Protein AF-A0A9N8WIQ6-F1 (afdb_monomer_lite)

Organism: NCBI:txid144539

Sequence (210 aa):
MESEINYIRQQNTRLIVQITGLEVENADVKVKYDEAMNEIMILRAELKSRIEDNVVENVRRAFESLAVLYEGGRSVGYKDVQRFEGVFTGTNKELTIGILVARFKKRFTRKAGDRAKVAKSNGYNIILTDEQNLYSDLIEYIKSNRLDGSNKNIELQFVEVLKELRQIRAELAEVRQETQQLRAEFAQTERSRSEDHHNQRLLENEQTRR

Foldseek 3Di:
DVVVVVVVVVVVVVVVVVVVVVVVVVVVVVVVVVVVVVVVVVVVVVVVVVVVVVLVVVVVVLVVLEAEDEDPDAADALVNLVVVLVVCVVPDQQRRAYEYEYQQLVSYDPNNVVNVVVCVVVSHRYHYYYPLCVLVSVLVSLVVDPPPPVCVVSNVSVNVVSVVVVVVVVVVVVVVVVVVVVVVVVVVVVVVVVVVVVVVVVVVVVVVVD

Structure (mmCIF, N/CA/C/O backbone):
data_AF-A0A9N8WIQ6-F1
#
_entry.id   AF-A0A9N8WIQ6-F1
#
loop_
_atom_site.group_PDB
_atom_site.id
_atom_site.type_symbol
_atom_site.label_atom_id
_atom_site.label_alt_id
_atom_site.label_comp_id
_atom_site.label_asym_id
_atom_site.label_entity_id
_atom_site.label_seq_id
_atom_site.pdbx_PDB_ins_code
_atom_site.Cartn_x
_atom_site.Cartn_y
_atom_site.Cartn_z
_atom_site.occupancy
_atom_site.B_iso_or_equiv
_atom_site.auth_seq_id
_atom_site.auth_comp_id
_atom_site.auth_asym_id
_atom_site.auth_atom_id
_atom_site.pdbx_PDB_model_num
ATOM 1 N N . MET A 1 1 ? -31.494 -3.383 81.169 1.00 73.56 1 MET A N 1
ATOM 2 C CA . MET A 1 1 ? -32.357 -3.623 79.992 1.00 73.56 1 MET A CA 1
ATOM 3 C C . MET A 1 1 ? -32.722 -2.335 79.263 1.00 73.56 1 MET A C 1
ATOM 5 O O . MET A 1 1 ? -32.302 -2.188 78.128 1.00 73.56 1 MET A O 1
ATOM 9 N N . GLU A 1 2 ? -33.430 -1.372 79.861 1.00 86.31 2 GLU A N 1
ATOM 10 C CA . GLU A 1 2 ? -33.835 -0.139 79.144 1.00 86.31 2 GLU A CA 1
ATOM 11 C C . GLU A 1 2 ? -32.661 0.754 78.697 1.00 86.31 2 GLU A C 1
ATOM 13 O O . GLU A 1 2 ? -32.677 1.305 77.597 1.00 86.31 2 GLU A O 1
ATOM 18 N N . SER A 1 3 ? -31.598 0.834 79.502 1.00 86.25 3 SER A N 1
ATOM 19 C CA . SER A 1 3 ? -30.361 1.551 79.160 1.00 86.25 3 SER A CA 1
ATOM 20 C C . SER A 1 3 ? -29.601 0.918 77.987 1.00 86.25 3 SER A C 1
ATOM 22 O O . SER A 1 3 ? -29.144 1.631 77.099 1.00 86.25 3 SER A O 1
ATOM 24 N N . GLU A 1 4 ? -29.509 -0.413 77.942 1.00 89.44 4 GLU A N 1
ATOM 25 C CA . GLU A 1 4 ? -28.897 -1.159 76.831 1.00 89.44 4 GLU A CA 1
ATOM 26 C C . GLU A 1 4 ? -29.710 -1.032 75.543 1.00 89.44 4 GLU A C 1
ATOM 28 O O . GLU A 1 4 ? -29.141 -0.805 74.479 1.00 89.44 4 GLU A O 1
ATOM 33 N N . ILE A 1 5 ? -31.042 -1.108 75.632 1.00 90.44 5 ILE A N 1
ATOM 34 C CA . ILE A 1 5 ? -31.928 -0.919 74.476 1.00 90.44 5 ILE A CA 1
ATOM 35 C C . ILE A 1 5 ? -31.763 0.495 73.902 1.00 90.44 5 ILE A C 1
ATOM 37 O O . ILE A 1 5 ? -31.668 0.658 72.684 1.00 90.44 5 ILE A O 1
ATOM 41 N N . ASN A 1 6 ? -31.681 1.519 74.757 1.00 91.62 6 ASN A N 1
ATOM 42 C CA . ASN A 1 6 ? -31.447 2.894 74.312 1.00 91.62 6 ASN A CA 1
ATOM 43 C C . ASN A 1 6 ? -30.055 3.083 73.698 1.00 91.62 6 ASN A C 1
ATOM 45 O O . ASN A 1 6 ? -29.936 3.748 72.669 1.00 91.62 6 ASN A O 1
ATOM 49 N N . TYR A 1 7 ? -29.024 2.456 74.266 1.00 93.19 7 TYR A N 1
ATOM 50 C CA . TYR A 1 7 ? -27.676 2.478 73.700 1.00 93.19 7 TYR A CA 1
ATOM 51 C C . TYR A 1 7 ? -27.633 1.839 72.304 1.00 93.19 7 TYR A C 1
ATOM 53 O O . TYR A 1 7 ? -27.119 2.445 71.364 1.00 93.19 7 TYR A O 1
ATOM 61 N N . ILE A 1 8 ? -28.245 0.662 72.133 1.00 93.06 8 ILE A N 1
ATOM 62 C CA . ILE A 1 8 ? -28.320 -0.034 70.839 1.00 93.06 8 ILE A CA 1
ATOM 63 C C . ILE A 1 8 ? -29.081 0.806 69.807 1.00 93.06 8 ILE A C 1
ATOM 65 O O . ILE A 1 8 ? -28.630 0.937 68.672 1.00 93.06 8 ILE A O 1
ATOM 69 N N . ARG A 1 9 ? -30.201 1.435 70.190 1.00 91.25 9 ARG A N 1
ATOM 70 C CA . ARG A 1 9 ? -30.939 2.349 69.300 1.00 91.25 9 ARG A CA 1
ATOM 71 C C . ARG A 1 9 ? -30.073 3.518 68.841 1.00 91.25 9 ARG A C 1
ATOM 73 O O . ARG A 1 9 ? -30.081 3.845 67.660 1.00 91.25 9 ARG A O 1
ATOM 80 N N . GLN A 1 10 ? -29.303 4.113 69.747 1.00 93.44 10 GLN A N 1
ATOM 81 C CA . GLN A 1 10 ? -28.433 5.241 69.424 1.00 93.44 10 GLN A CA 1
ATOM 82 C C . GLN A 1 10 ? -27.295 4.837 68.473 1.00 93.44 10 GLN A C 1
ATOM 84 O O . GLN A 1 10 ? -27.005 5.565 67.521 1.00 93.44 10 GLN A O 1
ATOM 89 N N . GLN A 1 11 ? -26.693 3.660 68.683 1.00 93.19 11 GLN A N 1
ATOM 90 C CA . GLN A 1 11 ? -25.689 3.112 67.764 1.00 93.19 11 GLN A CA 1
ATOM 91 C C . GLN A 1 11 ? -26.292 2.778 66.393 1.00 93.19 11 GLN A C 1
ATOM 93 O O . GLN A 1 11 ? -25.697 3.124 65.376 1.00 93.19 11 GLN A O 1
ATOM 98 N N . ASN A 1 12 ? -27.495 2.197 66.346 1.00 90.31 12 ASN A N 1
ATOM 99 C CA . ASN A 1 12 ? -28.188 1.916 65.087 1.00 90.31 12 ASN A CA 1
ATOM 100 C C . ASN A 1 12 ? -28.474 3.196 64.297 1.00 90.31 12 ASN A C 1
ATOM 102 O O . ASN A 1 12 ? -28.196 3.239 63.103 1.00 90.31 12 ASN A O 1
ATOM 106 N N . THR A 1 13 ? -28.954 4.261 64.945 1.00 93.44 13 THR A N 1
ATOM 107 C CA . THR A 1 13 ? -29.167 5.550 64.269 1.00 93.44 13 THR A CA 1
ATOM 108 C C . THR A 1 13 ? -27.861 6.107 63.704 1.00 93.44 13 THR A C 1
ATOM 110 O O . THR A 1 13 ? -27.836 6.586 62.574 1.00 93.44 13 THR A O 1
ATOM 113 N N . ARG A 1 14 ? -26.755 6.008 64.453 1.00 93.94 14 ARG A N 1
ATOM 114 C CA . ARG A 1 14 ? -25.438 6.465 63.989 1.00 93.94 14 ARG A CA 1
ATOM 115 C C . ARG A 1 14 ? -24.948 5.676 62.772 1.00 93.94 14 ARG A C 1
ATOM 117 O O . ARG A 1 14 ? -24.469 6.287 61.820 1.00 93.94 14 ARG A O 1
ATOM 124 N N . LEU A 1 15 ? -25.079 4.350 62.799 1.00 92.25 15 LEU A N 1
ATOM 125 C CA . LEU A 1 15 ? -24.697 3.483 61.682 1.00 92.25 15 LEU A CA 1
ATOM 126 C C . LEU A 1 15 ? -25.553 3.752 60.444 1.00 92.25 15 LEU A C 1
ATOM 128 O O . LEU A 1 15 ? -25.006 3.846 59.352 1.00 92.25 15 LEU A O 1
ATOM 132 N N . ILE A 1 16 ? -26.865 3.951 60.611 1.00 91.44 16 ILE A N 1
ATOM 133 C CA . ILE A 1 16 ? -27.766 4.309 59.507 1.00 91.44 16 ILE A CA 1
ATOM 134 C C . ILE A 1 16 ? -27.288 5.596 58.835 1.00 91.44 16 ILE A C 1
ATOM 136 O O . ILE A 1 16 ? -27.090 5.590 57.627 1.00 91.44 16 ILE A O 1
ATOM 140 N N . VAL A 1 17 ? -27.019 6.656 59.608 1.00 91.69 17 VAL A N 1
ATOM 141 C CA . VAL A 1 17 ? -26.537 7.940 59.067 1.00 91.69 17 VAL A CA 1
ATOM 142 C C . VAL A 1 17 ? -25.209 7.781 58.316 1.00 91.69 17 VAL A C 1
ATOM 144 O O . VAL A 1 17 ? -25.035 8.375 57.254 1.00 91.69 17 VAL A O 1
ATOM 147 N N . GLN A 1 18 ? -24.280 6.965 58.826 1.00 90.38 18 GLN A N 1
ATOM 148 C CA . GLN A 1 18 ? -23.016 6.685 58.133 1.00 90.38 18 GLN A CA 1
ATOM 149 C C . GLN A 1 18 ? -23.226 5.924 56.820 1.00 90.38 18 GLN A C 1
ATOM 151 O O . GLN A 1 18 ? -22.600 6.268 55.821 1.00 90.38 18 GLN A O 1
ATOM 156 N N . ILE A 1 19 ? -24.119 4.930 56.807 1.00 88.88 19 ILE A N 1
ATOM 157 C CA . ILE A 1 19 ? -24.458 4.171 55.597 1.00 88.88 19 ILE A CA 1
ATOM 158 C C . ILE A 1 19 ? -25.060 5.103 54.546 1.00 88.88 19 ILE A C 1
ATOM 160 O O . ILE A 1 19 ? -24.599 5.099 53.410 1.00 88.88 19 ILE A O 1
ATOM 164 N N . THR A 1 20 ? -26.010 5.964 54.926 1.00 86.81 20 THR A N 1
ATOM 165 C CA . THR A 1 20 ? -26.639 6.887 53.966 1.00 86.81 20 THR A CA 1
ATOM 166 C C . THR A 1 20 ? -25.638 7.907 53.421 1.00 86.81 20 THR A C 1
ATOM 168 O O . THR A 1 20 ? -25.675 8.234 52.240 1.00 86.81 20 THR A O 1
ATOM 171 N N . GLY A 1 21 ? -24.711 8.394 54.256 1.00 87.81 21 GLY A N 1
ATOM 172 C CA . GLY A 1 21 ? -23.633 9.284 53.813 1.00 87.81 21 GLY A CA 1
ATOM 173 C C . GLY A 1 21 ? -22.718 8.627 52.776 1.00 87.81 21 GLY A C 1
ATOM 174 O O . GLY A 1 21 ? -22.453 9.216 51.729 1.00 87.81 21 GLY A O 1
ATOM 175 N N . LEU A 1 22 ? -22.304 7.381 53.025 1.00 83.50 22 LEU A N 1
ATOM 176 C CA . LEU A 1 22 ? -21.485 6.609 52.088 1.00 83.50 22 LEU A CA 1
ATOM 177 C C . LEU A 1 22 ? -22.233 6.292 50.786 1.00 83.50 22 LEU A C 1
ATOM 179 O O . LEU A 1 22 ? -21.629 6.326 49.721 1.00 83.50 22 LEU A O 1
ATOM 183 N N . GLU A 1 23 ? -23.537 6.009 50.840 1.00 80.56 23 GLU A N 1
ATOM 184 C CA . GLU A 1 23 ? -24.358 5.783 49.642 1.00 80.56 23 GLU A CA 1
ATOM 185 C C . GLU A 1 23 ? -24.417 7.024 48.742 1.00 80.56 23 GLU A C 1
ATOM 187 O O . GLU A 1 23 ? -24.304 6.902 47.521 1.00 80.56 23 GLU A O 1
ATOM 192 N N . VAL A 1 24 ? -24.535 8.217 49.335 1.00 87.25 24 VAL A N 1
ATOM 193 C CA . VAL A 1 24 ? -24.525 9.490 48.598 1.00 87.25 24 VAL A CA 1
ATOM 194 C C . VAL A 1 24 ? -23.153 9.763 47.979 1.00 87.25 24 VAL A C 1
ATOM 196 O O . VAL A 1 24 ? -23.084 10.099 46.797 1.00 87.25 24 VAL A O 1
ATOM 199 N N . GLU A 1 25 ? -22.061 9.575 48.726 1.00 84.38 25 GLU A N 1
ATOM 200 C CA . GLU A 1 25 ? -20.701 9.728 48.183 1.00 84.38 25 GLU A CA 1
ATOM 201 C C . GLU A 1 25 ? -20.434 8.745 47.037 1.00 84.38 25 GLU A C 1
ATOM 203 O O . GLU A 1 25 ? -19.874 9.120 46.009 1.00 84.38 25 GLU A O 1
ATOM 208 N N . ASN A 1 26 ? -20.882 7.495 47.167 1.00 81.56 26 ASN A N 1
ATOM 209 C CA . ASN A 1 26 ? -20.700 6.482 46.132 1.00 81.56 26 ASN A CA 1
ATOM 210 C C . ASN A 1 26 ? -21.518 6.803 44.866 1.00 81.56 26 ASN A C 1
ATOM 212 O O . ASN A 1 26 ? -21.066 6.545 43.749 1.00 81.56 26 ASN A O 1
ATOM 216 N N . ALA A 1 27 ? -22.702 7.408 45.021 1.00 80.62 27 ALA A N 1
ATOM 217 C CA . ALA A 1 27 ? -23.494 7.906 43.899 1.00 80.62 27 ALA A CA 1
ATOM 218 C C . ALA A 1 27 ? -22.799 9.073 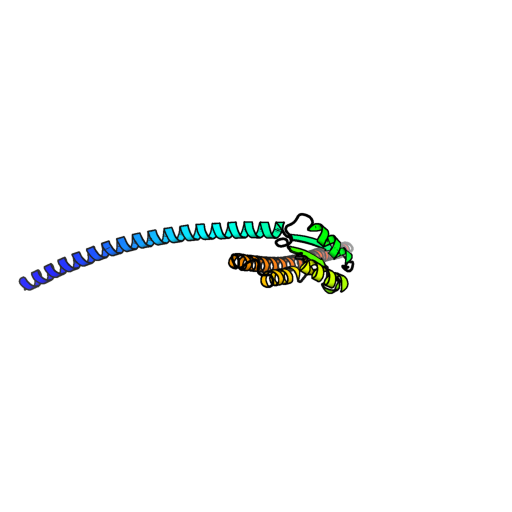43.174 1.00 80.62 27 ALA A C 1
ATOM 220 O O . ALA A 1 27 ? -22.734 9.064 41.946 1.00 80.62 27 ALA A O 1
ATOM 221 N N . ASP A 1 28 ? -22.227 10.029 43.911 1.00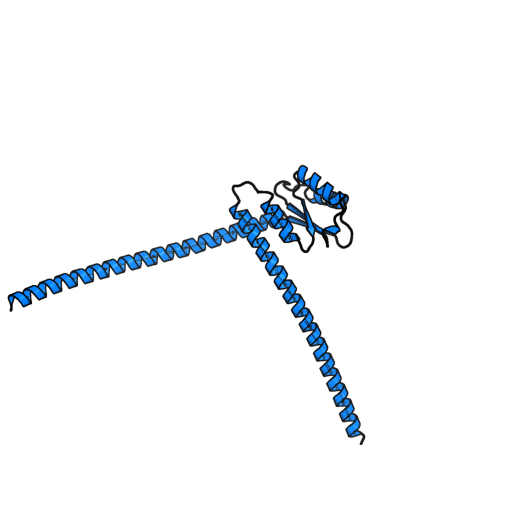 87.38 28 ASP A N 1
ATOM 222 C CA . ASP A 1 28 ? -21.477 11.158 43.339 1.00 87.38 28 ASP A CA 1
ATOM 223 C C . ASP A 1 28 ? -20.210 10.693 42.597 1.00 87.38 28 ASP A C 1
ATOM 225 O O . ASP A 1 28 ? -19.940 11.117 41.472 1.00 87.38 28 ASP A O 1
ATOM 229 N N . VAL A 1 29 ? -19.466 9.744 43.176 1.00 79.56 29 VAL A N 1
ATOM 230 C CA . VAL A 1 29 ? -18.300 9.124 42.523 1.00 79.56 29 VAL A CA 1
ATOM 231 C C . VAL A 1 29 ? -18.702 8.410 41.234 1.00 79.56 29 VAL A C 1
ATOM 233 O O . VAL A 1 29 ? -17.999 8.523 40.229 1.00 79.56 29 VAL A O 1
ATOM 236 N N . LYS A 1 30 ? -19.836 7.702 41.234 1.00 79.06 30 LYS A N 1
ATOM 237 C CA . LYS A 1 30 ? -20.336 7.014 40.041 1.00 79.06 30 LYS A CA 1
ATOM 238 C C . LYS A 1 30 ? -20.689 7.994 38.9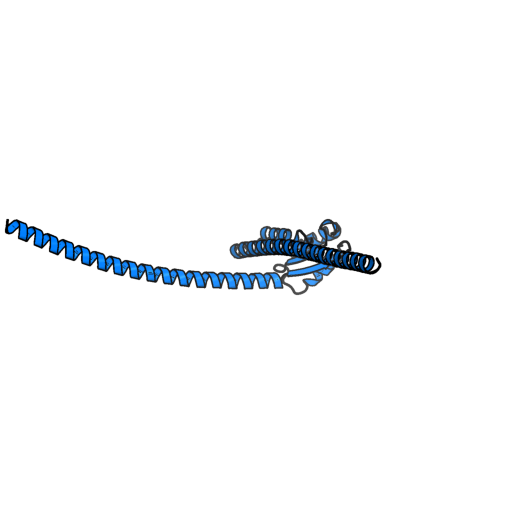21 1.00 79.06 30 LYS A C 1
ATOM 240 O O . LYS A 1 30 ? -20.289 7.762 37.785 1.00 79.06 30 LYS A O 1
ATOM 245 N N . VAL A 1 31 ? -21.366 9.098 39.240 1.00 88.00 31 VAL A N 1
ATOM 246 C CA . VAL A 1 31 ? -21.688 10.148 38.257 1.00 88.00 31 VAL A CA 1
ATOM 247 C C . VAL A 1 31 ? -20.411 10.722 37.642 1.00 88.00 31 VAL A C 1
ATOM 249 O O . VAL A 1 31 ? -20.285 10.750 36.421 1.00 88.00 31 VAL A O 1
ATOM 252 N N . LYS A 1 32 ? -19.421 11.081 38.469 1.00 82.81 32 LYS A N 1
ATOM 253 C CA . LYS A 1 32 ? -18.126 11.594 37.988 1.00 82.81 32 LYS A CA 1
ATOM 254 C C . LYS A 1 32 ? -17.375 10.586 37.116 1.00 82.81 32 LYS A C 1
ATOM 256 O O . LYS A 1 32 ? -16.714 10.973 36.155 1.00 82.81 32 LYS A O 1
ATOM 261 N N . TYR A 1 33 ? -17.462 9.297 37.443 1.00 73.88 33 TYR A N 1
ATOM 262 C CA . TYR A 1 33 ? -16.864 8.235 36.636 1.00 73.88 33 TYR A CA 1
ATOM 263 C C . TYR A 1 33 ? -17.537 8.112 35.261 1.00 73.88 33 TYR A C 1
ATOM 265 O O . TYR A 1 33 ? -16.843 8.025 34.247 1.00 73.88 33 TYR A O 1
ATOM 273 N N . ASP A 1 34 ? -18.870 8.144 35.216 1.00 76.50 34 ASP A N 1
ATOM 274 C CA . ASP A 1 34 ? -19.637 8.052 33.970 1.00 76.50 34 ASP A CA 1
ATOM 275 C C . ASP A 1 34 ? -19.395 9.280 33.065 1.00 76.50 34 ASP A C 1
ATOM 277 O O . ASP A 1 34 ? -19.221 9.136 31.852 1.00 76.50 34 ASP A O 1
ATOM 281 N N . GLU A 1 35 ? -19.298 10.481 33.647 1.00 87.44 35 GLU A N 1
ATOM 282 C CA . GLU A 1 35 ? -18.920 11.714 32.938 1.00 87.44 35 GLU A CA 1
ATOM 283 C C . GLU A 1 35 ? -17.510 11.619 32.339 1.00 87.44 35 GLU A C 1
ATOM 285 O O . GLU A 1 35 ? -17.330 11.836 31.138 1.00 87.44 35 GLU A O 1
ATOM 290 N N . ALA A 1 36 ? -16.523 11.204 33.140 1.00 73.94 36 ALA A N 1
ATOM 291 C CA . ALA A 1 36 ? -15.150 11.025 32.673 1.00 73.94 36 ALA A CA 1
ATOM 292 C C . ALA A 1 36 ? -15.052 9.972 31.556 1.00 73.94 36 ALA A C 1
ATOM 294 O O . ALA A 1 36 ? -14.308 10.150 30.589 1.00 73.94 36 ALA A O 1
ATOM 295 N N . MET A 1 37 ? -15.819 8.880 31.645 1.00 71.81 37 MET A N 1
ATOM 296 C CA . MET A 1 37 ? -15.849 7.868 30.590 1.00 71.81 37 MET A CA 1
ATOM 297 C C . MET A 1 37 ? -16.455 8.389 29.289 1.00 71.81 37 MET A C 1
ATOM 299 O O . MET A 1 37 ? -15.938 8.062 28.217 1.00 71.81 37 MET A O 1
ATOM 303 N N . ASN A 1 38 ? -17.496 9.221 29.358 1.00 83.38 38 ASN A N 1
ATOM 304 C CA . ASN A 1 38 ? -18.056 9.869 28.173 1.00 83.38 38 ASN A CA 1
ATOM 305 C C . ASN A 1 38 ? -17.045 10.814 27.510 1.00 83.38 38 ASN A C 1
ATOM 307 O O . ASN A 1 38 ? -16.865 10.745 26.292 1.00 83.38 38 ASN A O 1
ATOM 311 N N . GLU A 1 39 ? -16.334 11.636 28.285 1.00 84.19 39 GLU A N 1
ATOM 312 C CA . GLU A 1 39 ? -15.282 12.513 27.751 1.00 84.19 39 GLU A CA 1
ATOM 313 C C . GLU A 1 39 ? -14.157 11.717 27.079 1.00 84.19 39 GLU A C 1
ATOM 315 O O . GLU A 1 39 ? -13.763 12.024 25.952 1.00 84.19 39 GLU A O 1
ATOM 320 N N . ILE A 1 40 ? -13.686 10.638 27.716 1.00 76.19 40 ILE A N 1
ATOM 321 C CA . ILE A 1 40 ? -12.684 9.735 27.130 1.00 76.19 40 ILE A CA 1
ATOM 322 C C . ILE A 1 40 ? -13.195 9.140 25.814 1.00 76.19 40 ILE A C 1
ATOM 324 O O . ILE A 1 40 ? -12.433 9.022 24.850 1.00 76.19 40 ILE A O 1
ATOM 328 N N . MET A 1 41 ? -14.474 8.764 25.747 1.00 79.88 41 MET A N 1
ATOM 329 C CA . MET A 1 41 ? -15.060 8.178 24.545 1.00 79.88 41 MET A CA 1
ATOM 330 C C . MET A 1 41 ? -15.105 9.183 23.384 1.00 79.88 41 MET A C 1
ATOM 332 O O . MET A 1 41 ? -14.739 8.825 22.262 1.00 79.88 41 MET A O 1
ATOM 336 N N . ILE A 1 42 ? -15.474 10.439 23.659 1.00 83.81 42 ILE A N 1
ATOM 337 C CA . ILE A 1 42 ? -15.480 11.535 22.677 1.00 83.81 42 ILE A CA 1
ATOM 338 C C . ILE A 1 42 ? -14.057 11.824 22.189 1.00 83.81 42 ILE A C 1
ATOM 340 O O . ILE A 1 42 ? -13.805 11.796 20.983 1.00 83.81 42 ILE A O 1
ATOM 344 N N . LEU A 1 43 ? -13.104 12.005 23.108 1.00 76.06 43 LEU A N 1
ATOM 345 C CA . LEU A 1 43 ? -11.702 12.266 22.767 1.00 76.06 43 LEU A CA 1
ATOM 346 C C . LEU A 1 43 ? -11.098 11.134 21.931 1.00 76.06 43 LEU A C 1
ATOM 348 O O . LEU A 1 43 ? -10.331 11.380 20.999 1.00 76.06 43 LEU A O 1
ATOM 352 N N . ARG A 1 44 ? -11.460 9.880 22.221 1.00 69.06 44 ARG A N 1
ATOM 353 C CA . ARG A 1 44 ? -11.008 8.722 21.444 1.00 69.06 44 ARG A CA 1
ATOM 354 C C . ARG A 1 44 ? -11.575 8.729 20.025 1.00 69.06 44 ARG A C 1
ATOM 356 O O . ARG A 1 44 ? -10.849 8.380 19.094 1.00 69.06 44 ARG A O 1
ATOM 363 N N . ALA A 1 45 ? -12.838 9.117 19.852 1.00 74.06 45 ALA A N 1
ATOM 364 C CA . ALA A 1 45 ? -13.464 9.233 18.538 1.00 74.06 45 ALA A CA 1
ATOM 365 C C . ALA A 1 45 ? -12.839 10.369 17.710 1.00 74.06 45 ALA A C 1
ATOM 367 O O . ALA A 1 45 ? -12.475 10.149 16.555 1.00 74.06 45 ALA A O 1
ATOM 368 N N . GLU A 1 46 ? -12.625 11.543 18.310 1.00 78.44 46 GLU A N 1
ATOM 369 C CA . GLU A 1 46 ? -11.947 12.666 17.650 1.00 78.44 46 GLU A CA 1
ATOM 370 C C . GLU A 1 46 ? -10.507 12.325 17.266 1.00 78.44 46 GLU A C 1
ATOM 372 O O . GLU A 1 46 ? -10.080 12.590 16.141 1.00 78.44 46 GLU A O 1
ATOM 377 N N . LEU A 1 47 ? -9.749 11.703 18.176 1.00 70.94 47 LEU A N 1
ATOM 378 C CA . LEU A 1 47 ? -8.377 11.290 17.897 1.00 70.94 47 LEU A CA 1
ATOM 379 C C . LEU A 1 47 ? -8.332 10.283 16.744 1.00 70.94 47 LEU A C 1
ATOM 381 O O . LEU A 1 47 ? -7.480 10.405 15.865 1.00 70.94 47 LEU A O 1
ATOM 385 N N . LYS A 1 48 ? -9.264 9.322 16.721 1.00 68.19 48 LYS A N 1
ATOM 386 C CA . LYS A 1 48 ? -9.386 8.350 15.632 1.00 68.19 48 LYS A CA 1
ATOM 387 C C . LYS A 1 48 ? -9.660 9.046 14.295 1.00 68.19 48 LYS A C 1
ATOM 389 O O . LYS A 1 48 ? -8.912 8.808 13.354 1.00 68.19 48 LYS A O 1
ATOM 394 N N . SER A 1 49 ? -10.633 9.958 14.241 1.00 76.31 49 SER A N 1
ATOM 395 C CA . SER A 1 49 ? -10.946 10.730 13.027 1.00 76.31 49 SER A CA 1
ATOM 396 C C . SER A 1 49 ? -9.742 11.538 12.538 1.00 76.31 49 SER A C 1
ATOM 398 O O . SER A 1 49 ? -9.393 11.479 11.367 1.00 76.31 49 SER A O 1
ATOM 400 N N . ARG A 1 50 ? -9.038 12.244 13.435 1.00 69.50 50 ARG A N 1
ATOM 401 C CA . ARG A 1 50 ? -7.860 13.049 13.060 1.00 69.50 50 ARG A CA 1
ATOM 402 C C . ARG A 1 50 ? -6.690 12.195 12.577 1.00 69.50 50 ARG A C 1
ATOM 404 O O . ARG A 1 50 ? -5.897 12.667 11.763 1.00 69.50 50 ARG A O 1
ATOM 411 N N . ILE A 1 51 ? -6.537 10.977 13.096 1.00 61.69 51 ILE A N 1
ATOM 412 C CA . ILE A 1 51 ? -5.543 10.023 12.591 1.00 61.69 51 ILE A CA 1
ATOM 413 C C . ILE A 1 51 ? -5.958 9.542 11.203 1.00 61.69 51 ILE A C 1
ATOM 415 O O . ILE A 1 51 ? -5.128 9.579 10.303 1.00 61.69 51 ILE A O 1
ATOM 419 N N . GLU A 1 52 ? -7.216 9.146 11.012 1.00 65.81 52 GLU A N 1
ATOM 420 C CA . GLU A 1 52 ? -7.734 8.694 9.716 1.00 65.81 52 GLU A CA 1
ATOM 421 C C . GLU A 1 52 ? -7.586 9.782 8.643 1.00 65.81 52 GLU A C 1
ATOM 423 O O . GLU A 1 52 ? -7.001 9.513 7.597 1.00 65.81 52 GLU A O 1
ATOM 428 N N . ASP A 1 53 ? -7.975 11.026 8.930 1.00 66.12 53 ASP A N 1
ATOM 429 C CA . ASP A 1 53 ? -7.842 12.152 7.997 1.00 66.12 53 ASP A CA 1
ATOM 430 C C . ASP A 1 53 ? -6.375 12.440 7.640 1.00 66.12 53 ASP A C 1
ATOM 432 O O . ASP A 1 53 ? -6.033 12.630 6.471 1.00 66.12 53 ASP A O 1
ATOM 436 N N . ASN A 1 54 ? -5.476 12.426 8.631 1.00 55.38 54 ASN A N 1
ATOM 437 C CA . ASN A 1 54 ? -4.045 12.620 8.386 1.00 55.38 54 ASN A CA 1
ATOM 438 C C . ASN A 1 54 ? -3.435 11.463 7.594 1.00 55.38 54 ASN A C 1
ATOM 440 O O . ASN A 1 54 ? -2.603 11.694 6.718 1.00 55.38 54 ASN A O 1
ATOM 444 N N . VAL A 1 55 ? -3.817 10.220 7.891 1.00 53.56 55 VAL A N 1
ATOM 445 C CA . VAL A 1 55 ? -3.344 9.044 7.156 1.00 53.56 55 VAL A CA 1
ATOM 446 C C . VAL A 1 55 ? -3.833 9.114 5.715 1.00 53.56 55 VAL A C 1
ATOM 448 O O . VAL A 1 55 ? -3.020 8.967 4.811 1.00 53.56 55 VAL A O 1
ATOM 451 N N . VAL A 1 56 ? -5.112 9.412 5.481 1.00 59.62 56 VAL A N 1
ATOM 452 C CA . VAL A 1 56 ? -5.691 9.527 4.135 1.00 59.62 56 VAL A CA 1
ATOM 453 C C . VAL A 1 56 ? -5.020 10.639 3.334 1.00 59.62 56 VAL A C 1
ATOM 455 O O . VAL A 1 56 ? -4.630 10.410 2.192 1.00 59.62 56 VAL A O 1
ATOM 458 N N . GLU A 1 57 ? -4.816 11.818 3.919 1.00 56.75 57 GLU A N 1
ATOM 459 C CA . GLU A 1 57 ? -4.171 12.944 3.237 1.00 56.75 57 GLU A CA 1
ATOM 460 C C . GLU A 1 57 ? -2.683 12.674 2.951 1.00 56.75 57 GLU A C 1
ATOM 462 O O . GLU A 1 57 ? -2.187 12.983 1.864 1.00 56.75 57 GLU A O 1
ATOM 467 N N . ASN A 1 58 ? -1.966 12.034 3.878 1.00 51.00 58 ASN A N 1
ATOM 468 C CA . ASN A 1 58 ? -0.574 11.632 3.663 1.00 51.00 58 ASN A CA 1
ATOM 469 C C . ASN A 1 58 ? -0.459 10.523 2.614 1.00 51.00 58 ASN A C 1
ATOM 471 O O . ASN A 1 58 ? 0.435 10.565 1.768 1.00 51.00 58 ASN A O 1
ATOM 475 N N . VAL A 1 59 ? -1.388 9.565 2.624 1.00 49.59 59 VAL A N 1
ATOM 476 C CA . VAL A 1 59 ? -1.485 8.520 1.606 1.00 49.59 59 VAL A CA 1
ATOM 477 C C . VAL A 1 59 ? -1.782 9.147 0.247 1.00 49.59 59 VAL A C 1
ATOM 479 O O . VAL A 1 59 ? -1.081 8.849 -0.716 1.00 49.59 59 VAL A O 1
ATOM 482 N N . ARG A 1 60 ? -2.737 10.080 0.165 1.00 49.66 60 ARG A N 1
ATOM 483 C CA . ARG A 1 60 ? -3.063 10.824 -1.058 1.00 49.66 60 ARG A CA 1
ATOM 484 C C . ARG A 1 60 ? -1.844 11.562 -1.609 1.00 49.66 60 ARG A C 1
ATOM 486 O O . ARG A 1 60 ? -1.534 11.396 -2.783 1.00 49.66 60 ARG A O 1
ATOM 493 N N . ARG A 1 61 ? -1.094 12.289 -0.774 1.00 51.12 61 ARG A N 1
ATOM 494 C CA . ARG A 1 61 ? 0.151 12.967 -1.191 1.00 51.12 61 ARG A CA 1
ATOM 495 C C . ARG A 1 61 ? 1.231 11.993 -1.652 1.00 51.12 61 ARG A C 1
ATOM 497 O O . ARG A 1 61 ? 1.931 12.278 -2.622 1.00 51.12 61 ARG A O 1
ATOM 504 N N . ALA A 1 62 ? 1.360 10.844 -0.991 1.00 49.88 62 ALA A N 1
ATOM 505 C CA . ALA A 1 62 ? 2.286 9.798 -1.410 1.00 49.88 62 ALA A CA 1
ATOM 506 C C . ALA A 1 62 ? 1.890 9.214 -2.777 1.00 49.88 62 ALA A C 1
ATOM 508 O O . ALA A 1 62 ? 2.755 9.025 -3.627 1.00 49.88 62 ALA A O 1
ATOM 509 N N . PHE A 1 63 ? 0.591 9.002 -3.024 1.00 48.19 63 PHE A N 1
ATOM 510 C CA . PHE A 1 63 ? 0.059 8.562 -4.319 1.00 48.19 63 PHE A CA 1
ATOM 511 C C . PHE A 1 63 ? 0.190 9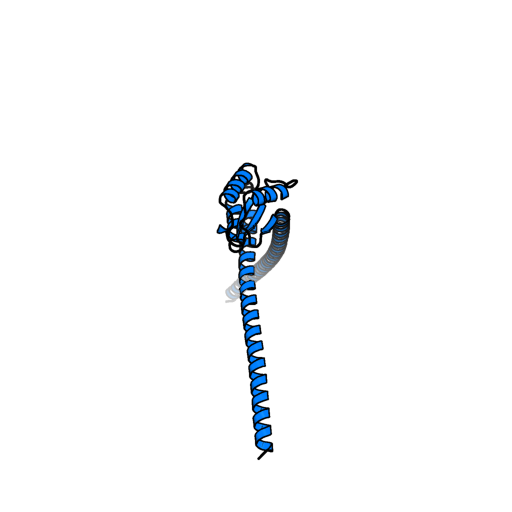.620 -5.419 1.00 48.19 63 PHE A C 1
ATOM 513 O O . PHE A 1 63 ? 0.532 9.276 -6.545 1.00 48.19 63 PHE A O 1
ATOM 520 N N . GLU A 1 64 ? 0.000 10.902 -5.110 1.00 48.94 64 GLU A N 1
ATOM 521 C CA . GLU A 1 64 ? 0.241 12.005 -6.054 1.00 48.94 64 GLU A CA 1
ATOM 522 C C . GLU A 1 64 ? 1.727 12.156 -6.406 1.00 48.94 64 GLU A C 1
ATOM 524 O O . GLU A 1 64 ? 2.071 12.617 -7.492 1.00 48.94 64 GLU A O 1
ATOM 529 N N . SER A 1 65 ? 2.608 11.699 -5.515 1.00 51.62 65 SER A N 1
ATOM 530 C CA . SER A 1 65 ? 4.059 11.665 -5.713 1.00 51.62 65 SER A CA 1
ATOM 531 C C . SER A 1 65 ? 4.552 10.377 -6.395 1.00 51.62 65 SER A C 1
ATOM 533 O O . SER A 1 65 ? 5.757 10.224 -6.596 1.00 51.62 65 SER A O 1
ATOM 535 N N . LEU A 1 66 ? 3.654 9.442 -6.736 1.00 56.09 66 LEU A N 1
ATOM 536 C CA . LEU A 1 66 ? 3.981 8.145 -7.334 1.00 56.09 66 LEU A CA 1
ATOM 537 C C . LEU A 1 66 ? 3.760 8.161 -8.852 1.00 56.09 66 LEU A C 1
ATOM 539 O O . LEU A 1 66 ? 2.642 8.031 -9.347 1.00 56.09 66 LEU A O 1
ATOM 543 N N . ALA A 1 67 ? 4.852 8.234 -9.614 1.00 58.75 67 ALA A N 1
ATOM 544 C CA . ALA A 1 67 ? 4.831 7.967 -11.052 1.00 58.75 67 ALA A CA 1
ATOM 545 C C . ALA A 1 67 ? 5.081 6.470 -11.301 1.00 58.75 67 ALA A C 1
ATOM 547 O O . ALA A 1 67 ? 6.123 5.945 -10.903 1.00 58.75 67 ALA A O 1
ATOM 548 N N . VAL A 1 68 ? 4.146 5.779 -11.964 1.00 59.91 68 VAL A N 1
ATOM 549 C CA . VAL A 1 68 ? 4.279 4.354 -12.322 1.00 59.91 68 VAL A CA 1
ATOM 550 C C . VAL A 1 68 ? 4.249 4.199 -13.838 1.00 59.91 68 VAL A C 1
ATOM 552 O O . VAL A 1 68 ? 3.297 4.621 -14.490 1.00 59.91 68 VAL A O 1
ATOM 555 N N . LEU A 1 69 ? 5.279 3.566 -14.405 1.00 62.09 69 LEU A N 1
ATOM 556 C CA . LEU A 1 69 ? 5.355 3.263 -15.838 1.00 62.09 69 LEU A CA 1
ATOM 557 C C . LEU A 1 69 ? 5.481 1.749 -16.029 1.00 62.09 69 LEU A C 1
ATOM 559 O O . LEU A 1 69 ? 6.353 1.110 -15.435 1.00 62.09 69 LEU A O 1
ATOM 563 N N . TYR A 1 70 ? 4.580 1.182 -16.831 1.00 55.31 70 TYR A N 1
ATOM 564 C CA . TYR A 1 70 ? 4.466 -0.256 -17.056 1.00 55.31 70 TYR A CA 1
ATOM 565 C C . TYR A 1 70 ? 4.981 -0.615 -18.454 1.00 55.31 70 TYR A C 1
ATOM 567 O O . TYR A 1 70 ? 4.428 -0.162 -19.457 1.00 55.31 70 TYR A O 1
ATOM 575 N N . GLU A 1 71 ? 6.034 -1.433 -18.535 1.00 57.38 71 GLU A N 1
ATOM 576 C CA . GLU A 1 71 ? 6.592 -1.902 -19.811 1.00 57.38 71 GLU A CA 1
ATOM 577 C C . GLU A 1 71 ? 6.303 -3.395 -20.037 1.00 57.38 71 GLU A C 1
ATOM 579 O O . GLU A 1 71 ? 6.917 -4.290 -19.447 1.00 57.38 71 GLU A O 1
ATOM 584 N N . GLY A 1 72 ? 5.352 -3.671 -20.934 1.00 49.94 72 GLY A N 1
ATOM 585 C CA . GLY A 1 72 ? 4.975 -5.021 -21.340 1.00 49.94 72 GLY A CA 1
ATOM 586 C C . GLY A 1 72 ? 5.925 -5.618 -22.385 1.00 49.94 72 GLY A C 1
ATOM 587 O O . GLY A 1 72 ? 6.023 -5.135 -23.509 1.00 49.94 72 GLY A O 1
ATOM 588 N N . GLY A 1 73 ? 6.584 -6.727 -22.038 1.00 64.19 73 GLY A N 1
ATOM 589 C CA . GLY A 1 73 ? 7.151 -7.693 -22.993 1.00 64.19 73 GLY A CA 1
ATOM 590 C C . GLY A 1 73 ? 8.631 -7.534 -23.370 1.00 64.19 73 GLY A C 1
ATOM 591 O O . GLY A 1 73 ? 9.297 -8.550 -23.599 1.00 64.19 73 GLY A O 1
ATOM 592 N N . ARG A 1 74 ? 9.181 -6.314 -23.375 1.00 80.81 74 ARG A N 1
ATOM 593 C CA . ARG A 1 74 ? 10.601 -6.059 -23.693 1.00 80.81 74 ARG A CA 1
ATOM 594 C C . ARG A 1 74 ? 11.471 -5.900 -22.440 1.00 80.81 74 ARG A C 1
ATOM 596 O O . ARG A 1 74 ? 10.970 -5.702 -21.338 1.00 80.81 74 ARG A O 1
ATOM 603 N N . SER A 1 75 ? 12.783 -6.079 -22.590 1.00 88.25 75 SER A N 1
ATOM 604 C CA . SER A 1 75 ? 13.735 -5.829 -21.500 1.00 88.25 75 SER A CA 1
ATOM 605 C C . SER A 1 75 ? 13.899 -4.327 -21.286 1.00 88.25 75 SER A C 1
ATOM 607 O O . SER A 1 75 ? 14.038 -3.589 -22.257 1.00 88.25 75 SER A O 1
ATOM 609 N N . VAL A 1 76 ? 13.938 -3.902 -20.025 1.00 90.44 76 VAL A N 1
ATOM 610 C CA . VAL A 1 76 ? 14.085 -2.498 -19.641 1.00 90.44 76 VAL A CA 1
ATOM 611 C C . VAL A 1 76 ? 15.566 -2.124 -19.661 1.00 90.44 76 VAL A C 1
ATOM 613 O O . VAL A 1 76 ? 16.409 -2.700 -18.957 1.00 90.44 76 VAL A O 1
ATOM 616 N N . GLY A 1 77 ? 15.895 -1.176 -20.527 1.00 92.56 77 GLY A N 1
ATOM 617 C CA . GLY A 1 77 ? 17.236 -0.697 -20.804 1.00 92.56 77 GLY A CA 1
ATOM 618 C C . GLY A 1 77 ? 17.581 0.607 -20.093 1.00 92.56 77 GLY A C 1
ATOM 619 O O . GLY A 1 77 ? 16.755 1.270 -19.474 1.00 92.56 77 GLY A O 1
ATOM 620 N N . TYR A 1 78 ? 18.837 1.017 -20.258 1.00 94.31 78 TYR A N 1
ATOM 621 C CA . TYR A 1 78 ? 19.344 2.319 -19.814 1.00 94.31 78 TYR A CA 1
ATOM 622 C C . TYR A 1 78 ? 18.445 3.492 -20.242 1.00 94.31 78 TYR A C 1
ATOM 624 O O . TYR A 1 78 ? 18.128 4.361 -19.436 1.00 94.31 78 TYR A O 1
ATOM 632 N N . LYS A 1 79 ? 18.033 3.504 -21.519 1.00 92.56 79 LYS A N 1
ATOM 633 C CA . LYS A 1 79 ? 17.246 4.599 -22.105 1.00 92.56 79 LYS A CA 1
ATOM 634 C C . LYS A 1 79 ? 15.849 4.701 -21.503 1.00 92.56 79 LYS A C 1
ATOM 636 O O . LYS A 1 79 ? 15.319 5.801 -21.428 1.00 92.56 79 LYS A O 1
ATOM 641 N N . ASP A 1 80 ? 15.277 3.584 -21.067 1.00 91.12 80 ASP A N 1
ATOM 642 C CA . ASP A 1 80 ? 13.941 3.561 -20.477 1.00 91.12 80 ASP A CA 1
ATOM 643 C C . ASP A 1 80 ? 13.975 4.194 -19.083 1.00 91.12 80 ASP A C 1
ATOM 645 O O . ASP A 1 80 ? 13.162 5.063 -18.787 1.00 91.12 80 ASP A O 1
ATOM 649 N N . VAL A 1 81 ? 14.998 3.873 -18.278 1.00 91.25 81 VAL A N 1
ATOM 650 C CA . VAL A 1 81 ? 15.240 4.535 -16.983 1.00 91.25 81 VAL A CA 1
ATOM 651 C C . VAL A 1 81 ? 15.539 6.024 -17.173 1.00 91.25 81 VAL A C 1
ATOM 653 O O . VAL A 1 81 ? 14.968 6.856 -16.481 1.00 91.25 81 VAL A O 1
ATOM 656 N N . GLN A 1 82 ? 16.369 6.384 -18.156 1.00 92.12 82 GLN A N 1
ATOM 657 C CA . GLN A 1 82 ? 16.674 7.787 -18.450 1.00 92.12 82 GLN A CA 1
ATOM 658 C C . GLN A 1 82 ? 15.439 8.574 -18.917 1.00 92.12 82 GLN A C 1
ATOM 660 O O . GLN A 1 82 ? 15.259 9.727 -18.533 1.00 92.12 82 GLN A O 1
ATOM 665 N N . ARG A 1 83 ? 14.581 7.972 -19.747 1.00 89.12 83 ARG A N 1
ATOM 666 C CA . ARG A 1 83 ? 13.311 8.586 -20.151 1.00 89.12 83 ARG A CA 1
ATOM 667 C C . ARG A 1 83 ? 12.386 8.741 -18.947 1.00 89.12 83 ARG A C 1
ATOM 669 O O . ARG A 1 83 ? 11.739 9.774 -18.822 1.00 89.12 83 ARG A O 1
ATOM 676 N N . PHE A 1 84 ? 12.355 7.741 -18.071 1.00 87.94 84 PHE A N 1
ATOM 677 C CA . PHE A 1 84 ? 11.569 7.778 -16.847 1.00 87.94 84 PHE A CA 1
ATOM 678 C C . PHE A 1 84 ? 12.038 8.880 -15.890 1.00 87.94 84 PHE A C 1
ATOM 680 O O . PHE A 1 84 ? 11.204 9.598 -15.361 1.00 87.94 84 PHE A O 1
ATOM 687 N N . GLU A 1 85 ? 13.347 9.119 -15.757 1.00 87.94 85 GLU A N 1
ATOM 688 C CA . GLU A 1 85 ? 13.876 10.296 -15.043 1.00 87.94 85 GLU A CA 1
ATOM 689 C C . GLU A 1 85 ? 13.318 11.618 -15.591 1.00 87.94 85 GLU A C 1
ATOM 691 O O . GLU A 1 85 ? 13.037 12.540 -14.830 1.00 87.94 85 GLU A O 1
ATOM 696 N N . GLY A 1 86 ? 13.109 11.703 -16.907 1.00 84.38 86 GLY A N 1
ATOM 697 C CA . GLY A 1 86 ? 12.495 12.865 -17.546 1.00 84.38 86 GLY A CA 1
ATOM 698 C C . GLY A 1 86 ? 11.059 13.139 -17.085 1.00 84.38 86 GLY A C 1
ATOM 699 O O . GLY A 1 86 ? 10.635 14.292 -17.120 1.00 84.38 86 GLY A O 1
ATOM 700 N N . VAL A 1 87 ? 10.327 12.131 -16.597 1.00 82.50 87 VAL A N 1
ATOM 701 C CA . VAL A 1 87 ? 8.963 12.294 -16.051 1.00 82.50 87 VAL A CA 1
ATOM 702 C C . VAL A 1 87 ? 8.969 13.111 -14.756 1.00 82.50 87 VAL A C 1
ATOM 704 O O . VAL A 1 87 ? 8.004 13.803 -14.461 1.00 82.50 87 VAL A O 1
ATOM 707 N N . PHE A 1 88 ? 10.083 13.116 -14.025 1.00 78.75 88 PHE A N 1
ATOM 708 C CA . PHE A 1 88 ? 10.260 13.911 -12.807 1.00 78.75 88 PHE A CA 1
ATOM 709 C C . PHE A 1 88 ? 10.667 15.365 -13.088 1.00 78.75 88 PHE A C 1
ATOM 711 O O . PHE A 1 88 ? 11.046 16.109 -12.178 1.00 78.75 88 PHE A O 1
ATOM 718 N N . THR A 1 89 ? 10.659 15.791 -14.354 1.00 78.06 89 THR A N 1
ATOM 719 C CA . THR A 1 89 ? 10.947 17.185 -14.696 1.00 78.06 89 THR A CA 1
ATOM 720 C C . THR A 1 89 ? 9.821 18.063 -14.151 1.00 78.06 89 THR A C 1
ATOM 722 O O . THR A 1 89 ? 8.696 17.994 -14.631 1.00 78.06 89 THR A O 1
ATOM 725 N N . GLY A 1 90 ? 10.123 18.878 -13.137 1.00 71.88 90 GLY A N 1
ATOM 726 C CA . GLY A 1 90 ? 9.147 19.749 -12.466 1.00 71.88 90 GLY A CA 1
ATOM 727 C C . GLY A 1 90 ? 8.603 19.211 -11.138 1.00 71.88 90 GLY A C 1
ATOM 728 O O . GLY A 1 90 ? 7.882 19.932 -10.456 1.00 71.88 90 GLY A O 1
ATOM 729 N N . THR A 1 91 ? 8.974 17.994 -10.728 1.00 76.62 91 THR A N 1
ATOM 730 C CA . THR A 1 91 ? 8.627 17.448 -9.405 1.00 76.62 91 THR A CA 1
ATOM 731 C C . THR A 1 91 ? 9.754 17.667 -8.396 1.00 76.62 91 THR A C 1
ATOM 733 O O . THR A 1 91 ? 10.927 17.754 -8.773 1.00 76.62 91 THR A O 1
ATOM 736 N N . ASN A 1 92 ? 9.434 17.688 -7.097 1.00 75.75 92 ASN A N 1
ATOM 737 C CA . ASN A 1 92 ? 10.462 17.684 -6.056 1.00 75.75 92 ASN A CA 1
ATOM 738 C C . ASN A 1 92 ? 11.110 16.291 -5.975 1.00 75.75 92 ASN A C 1
ATOM 740 O O . ASN A 1 92 ? 10.514 15.350 -5.451 1.00 75.75 92 ASN A O 1
ATOM 744 N N . LYS A 1 93 ? 12.333 16.167 -6.497 1.00 76.56 93 LYS A N 1
ATOM 745 C CA . LYS A 1 93 ? 13.066 14.896 -6.629 1.00 76.56 93 LYS A CA 1
ATOM 746 C C . LYS A 1 93 ? 13.338 14.213 -5.285 1.00 76.56 93 LYS A C 1
ATOM 748 O O . LYS A 1 93 ? 13.359 12.989 -5.236 1.00 76.56 93 LYS A O 1
ATOM 753 N N . GLU A 1 94 ? 13.460 14.988 -4.208 1.00 69.94 94 GLU A N 1
ATOM 754 C CA . GLU A 1 94 ? 13.706 14.478 -2.853 1.00 69.94 94 GLU A CA 1
ATOM 755 C C . GLU A 1 94 ? 12.464 13.818 -2.244 1.00 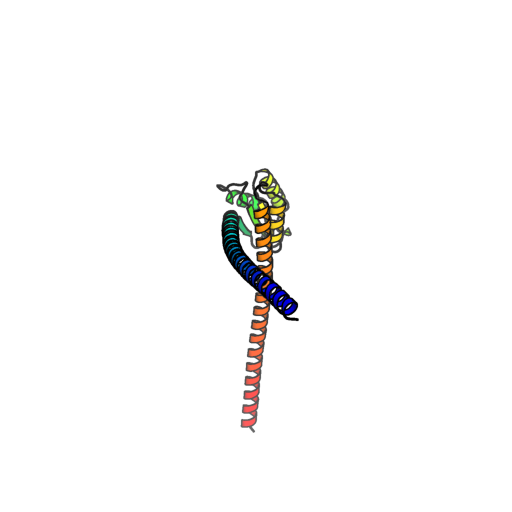69.94 94 GLU A C 1
ATOM 757 O O . GLU A 1 94 ? 12.588 12.889 -1.449 1.00 69.94 94 GLU A O 1
ATOM 762 N N . LEU A 1 95 ? 11.270 14.257 -2.653 1.00 71.38 95 LEU A N 1
ATOM 763 C CA . LEU A 1 95 ? 9.990 13.769 -2.128 1.00 71.38 95 LEU A CA 1
ATOM 764 C C . LEU A 1 95 ? 9.289 12.782 -3.071 1.00 71.38 95 LEU A C 1
ATOM 766 O O . LEU A 1 95 ? 8.485 11.966 -2.632 1.00 71.38 95 LEU A O 1
ATOM 770 N N . THR A 1 96 ? 9.588 12.848 -4.368 1.00 77.62 96 THR A N 1
ATOM 771 C CA . THR A 1 96 ? 8.877 12.080 -5.399 1.00 77.62 96 THR A CA 1
ATOM 772 C C . THR A 1 96 ? 9.537 10.729 -5.600 1.00 77.62 96 THR A C 1
ATOM 774 O O . THR A 1 96 ? 10.689 10.673 -6.021 1.00 77.62 96 THR A O 1
ATOM 777 N N . ILE A 1 97 ? 8.808 9.641 -5.354 1.00 84.56 97 ILE A N 1
ATOM 778 C CA . ILE A 1 97 ? 9.283 8.274 -5.587 1.00 84.56 97 ILE A CA 1
ATOM 779 C C . ILE A 1 97 ? 8.705 7.799 -6.916 1.00 84.56 97 ILE A C 1
ATOM 781 O O . ILE A 1 97 ? 7.493 7.664 -7.048 1.00 84.56 97 ILE A O 1
ATOM 785 N N . GLY A 1 98 ? 9.548 7.497 -7.901 1.00 87.75 98 GLY A N 1
ATOM 786 C CA . GLY A 1 98 ? 9.057 6.845 -9.116 1.00 87.75 98 GLY A CA 1
ATOM 787 C C . GLY A 1 98 ? 9.379 5.372 -9.124 1.00 87.75 98 GLY A C 1
ATOM 788 O O . GLY A 1 98 ? 10.468 4.932 -8.749 1.00 87.75 98 GLY A O 1
ATOM 789 N N . ILE A 1 99 ? 8.410 4.607 -9.597 1.00 90.25 99 ILE A N 1
ATOM 790 C CA . ILE A 1 99 ? 8.484 3.162 -9.614 1.00 90.25 99 ILE A CA 1
ATOM 791 C C . ILE A 1 99 ? 8.393 2.686 -11.055 1.00 90.25 99 ILE A C 1
ATOM 793 O O . ILE A 1 99 ? 7.384 2.870 -11.737 1.00 90.25 99 ILE A O 1
ATOM 797 N N . LEU A 1 100 ? 9.457 2.031 -11.506 1.00 90.12 100 LEU A N 1
ATOM 798 C CA . LEU A 1 100 ? 9.495 1.378 -12.801 1.00 90.12 100 LEU A CA 1
ATOM 799 C C . LEU A 1 100 ? 9.232 -0.112 -12.594 1.00 90.12 100 LEU A C 1
ATOM 801 O O . LEU A 1 100 ? 10.030 -0.805 -11.957 1.00 90.12 100 LEU A O 1
ATOM 805 N N . VAL A 1 101 ? 8.102 -0.592 -13.117 1.00 89.00 101 VAL A N 1
ATOM 806 C CA . VAL A 1 101 ? 7.647 -1.972 -12.919 1.00 89.00 101 VAL A CA 1
ATOM 807 C C . VAL A 1 101 ? 7.818 -2.760 -14.210 1.00 89.00 101 VAL A C 1
ATOM 809 O O . VAL A 1 101 ? 7.301 -2.381 -15.261 1.00 89.00 101 VAL A O 1
ATOM 812 N N . ALA A 1 102 ? 8.521 -3.887 -14.123 1.00 87.88 102 ALA A N 1
ATOM 813 C CA . ALA A 1 102 ? 8.597 -4.872 -15.197 1.00 87.88 102 ALA A CA 1
ATOM 814 C C . ALA A 1 102 ? 7.888 -6.171 -14.798 1.00 87.88 102 ALA A C 1
ATOM 816 O O . ALA A 1 102 ? 7.681 -6.455 -13.623 1.00 87.88 102 ALA A O 1
ATOM 817 N N . ARG A 1 103 ? 7.594 -7.034 -15.774 1.00 83.00 103 ARG A N 1
ATOM 818 C CA . ARG A 1 103 ? 6.968 -8.338 -15.491 1.00 83.00 103 ARG A CA 1
ATOM 819 C C . ARG A 1 103 ? 7.798 -9.232 -14.554 1.00 83.00 103 ARG A C 1
ATOM 821 O O . ARG A 1 103 ? 7.245 -10.017 -13.799 1.00 83.00 103 ARG A O 1
ATOM 828 N N . PHE A 1 104 ? 9.128 -9.133 -14.623 1.00 85.75 104 PHE A N 1
ATOM 829 C CA . PHE A 1 104 ? 10.063 -9.871 -13.764 1.00 85.75 104 PHE A CA 1
ATOM 830 C C . PHE A 1 104 ? 11.319 -9.033 -13.515 1.00 85.75 104 PHE A C 1
ATOM 832 O O . PHE A 1 104 ? 11.808 -8.408 -14.458 1.00 85.75 104 PHE A O 1
ATOM 839 N N . LYS A 1 105 ? 11.930 -9.111 -12.324 1.00 86.75 105 LYS A N 1
ATOM 840 C CA . LYS A 1 105 ? 13.146 -8.339 -11.982 1.00 86.75 105 LYS A CA 1
ATOM 841 C C . LYS A 1 105 ? 14.303 -8.561 -12.963 1.00 86.75 105 LYS A C 1
ATOM 843 O O . LYS A 1 105 ? 15.018 -7.634 -13.323 1.00 86.75 105 LYS A O 1
ATOM 848 N N . LYS A 1 106 ? 14.424 -9.774 -13.513 1.00 90.62 106 LYS A N 1
ATOM 849 C CA . LYS A 1 106 ? 15.418 -10.125 -14.549 1.00 90.62 106 LYS A CA 1
ATOM 850 C C . LYS A 1 106 ? 15.255 -9.383 -15.886 1.00 90.62 106 LYS A C 1
ATOM 852 O O . LYS A 1 106 ? 16.120 -9.497 -16.748 1.00 90.62 106 LYS A O 1
ATOM 857 N N . ARG A 1 107 ? 14.142 -8.671 -16.104 1.00 90.50 107 ARG A N 1
ATOM 858 C CA . ARG A 1 107 ? 13.916 -7.861 -17.313 1.00 90.50 107 ARG A CA 1
ATOM 859 C C . ARG A 1 107 ? 14.684 -6.546 -17.285 1.00 90.50 107 ARG A C 1
ATOM 861 O O . ARG A 1 107 ? 14.897 -5.981 -18.355 1.00 90.50 107 ARG A O 1
ATOM 868 N N . PHE A 1 108 ? 15.128 -6.078 -16.120 1.00 93.25 108 PHE A N 1
ATOM 869 C CA . PHE A 1 108 ? 16.036 -4.941 -16.048 1.00 93.25 108 PHE A CA 1
ATOM 870 C C . PHE A 1 108 ? 17.434 -5.376 -16.466 1.00 93.25 108 PHE A C 1
ATOM 872 O O . PHE A 1 108 ? 18.046 -6.266 -15.878 1.00 93.25 108 PHE A O 1
ATOM 879 N N . THR A 1 109 ? 17.955 -4.731 -17.502 1.00 94.88 109 THR A N 1
ATOM 880 C CA . THR A 1 109 ? 19.346 -4.932 -17.905 1.00 94.88 109 THR A CA 1
ATOM 881 C C . THR A 1 109 ? 20.297 -4.391 -16.835 1.00 94.88 109 THR A C 1
ATOM 883 O O . THR A 1 109 ? 19.963 -3.453 -16.110 1.00 94.88 109 THR A O 1
ATOM 886 N N . ARG A 1 110 ? 21.536 -4.901 -16.786 1.00 95.56 110 ARG A N 1
ATOM 887 C CA . ARG A 1 110 ? 22.582 -4.353 -15.901 1.00 95.56 110 ARG A CA 1
ATOM 888 C C . ARG A 1 110 ? 22.731 -2.833 -16.061 1.00 95.56 110 ARG A C 1
ATOM 890 O O . ARG A 1 110 ? 22.775 -2.118 -15.070 1.00 95.56 110 ARG A O 1
ATOM 897 N N . LYS A 1 111 ? 22.686 -2.341 -17.306 1.00 95.81 111 LYS A N 1
ATOM 898 C CA . LYS A 1 111 ? 22.762 -0.905 -17.621 1.00 95.81 111 LYS A CA 1
ATOM 899 C C . LYS A 1 111 ? 21.582 -0.096 -17.068 1.00 95.81 111 LYS A C 1
ATOM 901 O O . LYS A 1 111 ? 21.771 1.066 -16.724 1.00 95.81 111 LYS A O 1
ATOM 906 N N . ALA A 1 112 ? 20.384 -0.678 -16.991 1.00 94.75 112 ALA A N 1
ATOM 907 C CA . ALA A 1 112 ? 19.240 -0.038 -16.340 1.00 94.75 112 ALA A CA 1
ATOM 908 C C . ALA A 1 112 ? 19.479 0.099 -14.829 1.00 94.75 112 ALA A C 1
ATOM 910 O O . ALA A 1 112 ? 19.281 1.177 -14.274 1.00 94.75 112 ALA A O 1
ATOM 911 N N . GLY A 1 113 ? 19.989 -0.958 -14.186 1.00 94.06 113 GLY A N 1
ATOM 912 C CA . GLY A 1 113 ? 20.374 -0.923 -12.772 1.00 94.06 113 GLY A CA 1
ATOM 913 C C . GLY A 1 113 ? 21.474 0.101 -12.479 1.00 94.06 113 GLY A C 1
ATOM 914 O O . GLY A 1 113 ? 21.352 0.884 -11.539 1.00 94.06 113 GLY A O 1
ATOM 915 N N . ASP A 1 114 ? 22.514 0.151 -13.313 1.00 95.88 114 ASP A N 1
ATOM 916 C CA . ASP A 1 114 ? 23.590 1.139 -13.186 1.00 95.88 114 ASP A CA 1
ATOM 917 C C . ASP A 1 114 ? 23.055 2.570 -13.358 1.00 95.88 114 ASP A C 1
ATOM 919 O O . ASP A 1 114 ? 23.418 3.464 -12.594 1.00 95.88 114 ASP A O 1
ATOM 923 N N . ARG A 1 115 ? 22.124 2.792 -14.299 1.00 95.25 115 ARG A N 1
ATOM 924 C CA . ARG A 1 115 ? 21.488 4.102 -14.481 1.00 95.25 115 ARG A CA 1
ATOM 925 C C . ARG A 1 115 ? 20.643 4.514 -13.281 1.00 95.25 115 ARG A C 1
ATOM 927 O O . ARG A 1 115 ? 20.770 5.653 -12.852 1.00 95.25 115 ARG A O 1
ATOM 934 N N . ALA A 1 116 ? 19.845 3.611 -12.713 1.00 92.38 116 ALA A N 1
ATOM 935 C CA . ALA A 1 116 ? 19.050 3.908 -11.521 1.00 92.38 116 ALA A CA 1
ATOM 936 C C . ALA A 1 116 ? 19.931 4.282 -10.315 1.00 92.38 116 ALA A C 1
ATOM 938 O O . ALA A 1 116 ? 19.593 5.198 -9.571 1.00 92.38 116 ALA A O 1
ATOM 939 N N . LYS A 1 117 ? 21.105 3.650 -10.159 1.00 93.06 117 LYS A N 1
ATOM 940 C CA . LYS A 1 117 ? 22.089 4.052 -9.137 1.00 93.06 117 LYS A CA 1
ATOM 941 C C . LYS A 1 117 ? 22.608 5.471 -9.368 1.00 93.06 117 LYS A C 1
ATOM 943 O O . LYS A 1 117 ? 22.645 6.258 -8.430 1.00 93.06 117 LYS A O 1
ATOM 948 N N . VAL A 1 118 ? 22.960 5.809 -10.611 1.00 93.44 118 VAL A N 1
ATOM 949 C CA . VAL A 1 118 ? 23.373 7.176 -10.978 1.00 93.44 118 VAL A CA 1
ATOM 950 C C . VAL A 1 118 ? 22.239 8.176 -10.738 1.00 93.44 118 VAL A C 1
ATOM 952 O O . VAL A 1 118 ? 22.480 9.258 -10.214 1.00 93.44 118 VAL A O 1
ATOM 955 N N . ALA A 1 119 ? 20.999 7.819 -11.080 1.00 89.69 119 ALA A N 1
ATOM 956 C CA . ALA A 1 119 ? 19.828 8.650 -10.828 1.00 89.69 119 ALA A CA 1
ATOM 957 C C . ALA A 1 119 ? 19.647 8.915 -9.324 1.00 89.69 119 ALA A C 1
ATOM 959 O O . ALA A 1 119 ? 19.454 10.066 -8.938 1.00 89.69 119 ALA A O 1
ATOM 960 N N . LYS A 1 120 ? 19.830 7.890 -8.478 1.00 87.94 120 LYS A N 1
ATOM 961 C CA . LYS A 1 120 ? 19.819 8.030 -7.015 1.00 87.94 120 LYS A CA 1
ATOM 962 C C . LYS A 1 120 ? 20.887 9.001 -6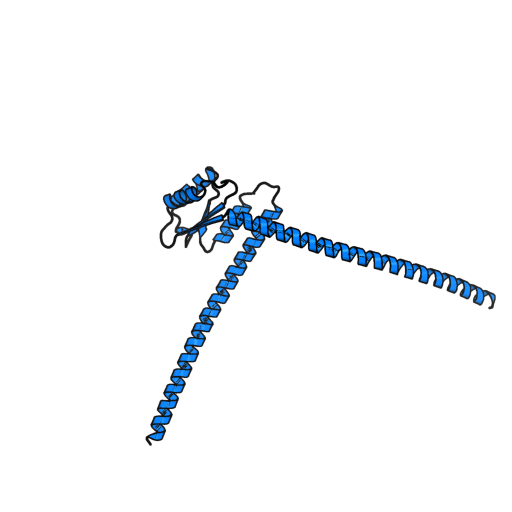.515 1.00 87.94 120 LYS A C 1
ATOM 964 O O . LYS A 1 120 ? 20.585 9.862 -5.697 1.00 87.94 120 LYS A O 1
ATOM 969 N N . SER A 1 121 ? 22.110 8.928 -7.041 1.00 87.88 121 SER A N 1
ATOM 970 C CA . SER A 1 121 ? 23.167 9.900 -6.719 1.00 87.88 121 SER A CA 1
ATOM 971 C C . SER A 1 121 ? 22.834 11.332 -7.157 1.00 87.88 121 SER A C 1
ATOM 973 O O . SER A 1 121 ? 23.339 12.276 -6.562 1.00 87.88 121 SER A O 1
ATOM 975 N N . ASN A 1 122 ? 21.960 11.498 -8.152 1.00 87.56 122 ASN A N 1
ATOM 976 C CA . ASN A 1 122 ? 21.465 12.795 -8.623 1.00 87.56 122 ASN A CA 1
ATOM 977 C C . ASN A 1 122 ? 20.174 13.248 -7.908 1.00 87.56 122 ASN A C 1
ATOM 979 O O . ASN A 1 122 ? 19.509 14.174 -8.378 1.00 87.56 122 ASN A O 1
ATOM 983 N N . GLY A 1 123 ? 19.797 12.579 -6.814 1.00 85.25 123 GLY A N 1
ATOM 984 C CA . GLY A 1 123 ? 18.625 12.908 -6.002 1.00 85.25 123 GLY A CA 1
ATOM 985 C C . GLY A 1 123 ? 17.303 12.330 -6.507 1.00 85.25 123 GLY A C 1
ATOM 986 O O . GLY A 1 123 ? 16.268 12.655 -5.944 1.00 85.25 123 GLY A O 1
ATOM 987 N N . TYR A 1 124 ? 17.296 11.488 -7.549 1.00 86.69 124 TYR A N 1
ATOM 988 C CA . TYR A 1 124 ? 16.069 10.823 -7.996 1.00 86.69 124 TYR A CA 1
ATOM 989 C C . TYR A 1 124 ? 15.810 9.536 -7.213 1.00 86.69 124 TYR A C 1
ATOM 991 O O . TYR A 1 124 ? 16.601 8.591 -7.233 1.00 86.69 124 TYR A O 1
ATOM 999 N N . ASN A 1 125 ? 14.632 9.457 -6.613 1.00 87.56 125 ASN A N 1
ATOM 1000 C CA . ASN A 1 125 ? 14.165 8.303 -5.860 1.00 87.56 125 ASN A CA 1
ATOM 1001 C C . ASN A 1 125 ? 13.482 7.278 -6.787 1.00 87.56 125 ASN A C 1
ATOM 1003 O O . ASN A 1 125 ? 12.257 7.216 -6.864 1.00 87.56 125 ASN A O 1
ATOM 1007 N N . ILE A 1 126 ? 14.271 6.495 -7.537 1.00 89.69 126 ILE A N 1
ATOM 1008 C CA . ILE A 1 126 ? 13.748 5.499 -8.494 1.00 89.69 126 ILE A CA 1
ATOM 1009 C C . ILE A 1 126 ? 13.859 4.077 -7.943 1.00 89.69 126 ILE A C 1
ATOM 1011 O O . ILE A 1 126 ? 14.951 3.604 -7.621 1.00 89.69 126 ILE A O 1
ATOM 1015 N N . ILE A 1 127 ? 12.733 3.367 -7.928 1.00 91.62 127 ILE A N 1
ATOM 1016 C CA . ILE A 1 127 ? 12.644 1.948 -7.581 1.00 91.62 127 ILE A CA 1
ATOM 1017 C C . ILE A 1 127 ? 12.470 1.137 -8.867 1.00 91.62 127 ILE A C 1
ATOM 1019 O O . ILE A 1 127 ? 11.520 1.346 -9.620 1.00 91.62 127 ILE A O 1
ATOM 1023 N N . LEU A 1 128 ? 13.380 0.191 -9.111 1.00 93.00 128 LEU A N 1
ATOM 1024 C CA . LEU A 1 128 ? 13.229 -0.819 -10.161 1.00 93.00 128 LEU A CA 1
ATOM 1025 C C . LEU A 1 128 ? 12.677 -2.098 -9.532 1.00 93.00 128 LEU A C 1
ATOM 1027 O O . LEU A 1 128 ? 13.369 -2.741 -8.740 1.00 93.00 128 LEU A O 1
ATOM 1031 N N . THR A 1 129 ? 11.452 -2.471 -9.885 1.00 92.88 129 THR A N 1
ATOM 1032 C CA . THR A 1 129 ? 10.754 -3.600 -9.259 1.00 92.88 129 THR A CA 1
ATOM 1033 C C . THR A 1 129 ? 9.978 -4.429 -10.275 1.00 92.88 129 THR A C 1
ATOM 1035 O O . THR A 1 129 ? 9.868 -4.074 -11.450 1.00 92.88 129 THR A O 1
ATOM 1038 N N . ASP A 1 130 ? 9.456 -5.566 -9.832 1.00 87.75 130 ASP A N 1
ATOM 1039 C CA . ASP A 1 130 ? 8.523 -6.358 -10.614 1.00 87.75 130 ASP A CA 1
ATOM 1040 C C . ASP A 1 130 ? 7.137 -6.430 -9.984 1.00 87.75 130 ASP A C 1
ATOM 1042 O O . ASP A 1 130 ? 6.906 -5.994 -8.858 1.00 87.75 130 ASP A O 1
ATOM 1046 N N . GLU A 1 131 ? 6.185 -6.956 -10.748 1.00 81.12 131 GLU A N 1
ATOM 1047 C CA . GLU A 1 131 ? 4.781 -7.025 -10.339 1.00 81.12 131 GLU A CA 1
ATOM 1048 C C . GLU A 1 131 ? 4.562 -7.766 -9.019 1.00 81.12 131 GLU A C 1
ATOM 1050 O O . GLU A 1 131 ? 3.629 -7.443 -8.284 1.00 81.12 131 GLU A O 1
ATOM 1055 N N . GLN A 1 132 ? 5.414 -8.747 -8.718 1.00 80.38 132 GLN A N 1
ATOM 1056 C CA . GLN A 1 132 ? 5.293 -9.580 -7.526 1.00 80.38 132 GLN A CA 1
ATOM 1057 C C . GLN A 1 132 ? 5.918 -8.907 -6.301 1.00 80.38 132 GLN A C 1
ATOM 1059 O O . GLN A 1 132 ? 5.453 -9.110 -5.179 1.00 80.38 132 GLN A O 1
ATOM 1064 N N . ASN A 1 133 ? 6.947 -8.085 -6.513 1.00 86.06 133 ASN A N 1
ATOM 1065 C CA . ASN A 1 133 ? 7.725 -7.472 -5.444 1.00 86.06 133 ASN A CA 1
ATOM 1066 C C . ASN A 1 133 ? 7.433 -5.985 -5.231 1.00 86.06 133 ASN A C 1
ATOM 1068 O O . ASN A 1 133 ? 7.927 -5.444 -4.249 1.00 86.06 133 ASN A O 1
ATOM 1072 N N . LEU A 1 134 ? 6.587 -5.351 -6.052 1.00 83.06 134 LEU A N 1
ATOM 1073 C CA . LEU A 1 134 ? 6.254 -3.920 -5.989 1.00 83.06 134 LEU A CA 1
ATOM 1074 C C . LEU A 1 134 ? 6.084 -3.382 -4.560 1.00 83.06 134 LEU A C 1
ATOM 1076 O O . LEU A 1 134 ? 6.782 -2.459 -4.151 1.00 83.06 134 LEU A O 1
ATOM 1080 N N . TYR A 1 135 ? 5.174 -3.977 -3.786 1.00 77.81 135 TYR A N 1
ATOM 1081 C CA . TYR A 1 135 ? 4.897 -3.527 -2.419 1.00 77.81 135 TYR A CA 1
ATOM 1082 C C . TYR A 1 135 ? 6.052 -3.814 -1.460 1.00 77.81 135 TYR A C 1
ATOM 1084 O O . TYR A 1 135 ? 6.299 -3.033 -0.550 1.00 77.81 135 TYR A O 1
ATOM 1092 N N . SER A 1 136 ? 6.769 -4.923 -1.658 1.00 82.50 136 SER A N 1
ATOM 1093 C CA . SER A 1 136 ? 7.898 -5.286 -0.793 1.00 82.50 136 SER A CA 1
ATOM 1094 C C . SER A 1 136 ? 9.076 -4.345 -1.021 1.00 82.50 136 SER A C 1
ATOM 1096 O O . SER A 1 136 ? 9.589 -3.781 -0.059 1.00 82.50 136 SER A O 1
ATOM 1098 N N . ASP A 1 137 ? 9.425 -4.108 -2.287 1.00 86.12 137 ASP A N 1
ATOM 1099 C CA . ASP A 1 137 ? 10.493 -3.198 -2.695 1.00 86.12 137 ASP A CA 1
ATOM 1100 C C . ASP A 1 137 ? 10.161 -1.749 -2.278 1.00 86.12 137 ASP A C 1
ATOM 1102 O O . ASP A 1 137 ? 11.044 -1.028 -1.820 1.00 86.12 137 ASP A O 1
ATOM 1106 N N . LEU A 1 138 ? 8.891 -1.321 -2.355 1.00 83.50 138 LEU A N 1
ATOM 1107 C CA . LEU A 1 138 ? 8.461 -0.000 -1.873 1.00 83.50 138 LEU A CA 1
ATOM 1108 C C . LEU A 1 138 ? 8.544 0.129 -0.343 1.00 83.50 138 LEU A C 1
ATOM 1110 O O . LEU A 1 138 ? 9.060 1.124 0.160 1.00 83.50 138 LEU A O 1
ATOM 1114 N N . ILE A 1 139 ? 8.078 -0.872 0.409 1.00 79.62 139 ILE A N 1
ATOM 1115 C CA . ILE A 1 139 ? 8.189 -0.883 1.877 1.00 79.62 139 ILE A CA 1
ATOM 1116 C C . ILE A 1 139 ? 9.661 -0.846 2.304 1.00 79.62 139 ILE A C 1
ATOM 1118 O O . ILE A 1 139 ? 10.026 -0.105 3.217 1.00 79.62 139 ILE A O 1
ATOM 1122 N N . GLU A 1 140 ? 10.509 -1.651 1.663 1.00 85.38 140 GLU A N 1
ATOM 1123 C CA . GLU A 1 140 ? 11.944 -1.683 1.939 1.00 85.38 140 GLU A CA 1
ATOM 1124 C C . GLU A 1 140 ? 12.598 -0.336 1.628 1.00 85.38 140 GLU A C 1
ATOM 1126 O O . GLU A 1 140 ? 13.392 0.163 2.429 1.00 85.38 140 GLU A O 1
ATOM 1131 N N . TYR A 1 141 ? 12.213 0.288 0.513 1.00 84.31 141 TYR A N 1
ATOM 1132 C CA . TYR A 1 141 ? 12.689 1.609 0.131 1.00 84.31 141 TYR A CA 1
ATOM 1133 C C . TYR A 1 141 ? 12.386 2.660 1.201 1.00 84.31 141 TYR A C 1
ATOM 1135 O O . TYR A 1 141 ? 13.299 3.359 1.639 1.00 84.31 141 TYR A O 1
ATOM 1143 N N . ILE A 1 142 ? 11.134 2.729 1.661 1.00 77.31 142 ILE A N 1
ATOM 1144 C CA . ILE A 1 142 ? 10.691 3.697 2.677 1.00 77.31 142 ILE A CA 1
ATOM 1145 C C . ILE A 1 142 ? 11.409 3.455 4.007 1.00 77.31 142 ILE A C 1
ATOM 1147 O O . ILE A 1 142 ? 11.887 4.390 4.635 1.00 77.31 142 ILE A O 1
ATOM 1151 N N . LYS A 1 143 ? 11.578 2.192 4.417 1.00 76.56 143 LYS A N 1
ATOM 1152 C CA . LYS A 1 143 ? 12.335 1.857 5.636 1.00 76.56 143 LYS A CA 1
ATOM 1153 C C . LYS A 1 143 ? 13.811 2.252 5.559 1.00 76.56 143 LYS A C 1
ATOM 1155 O O . LYS A 1 143 ? 14.405 2.598 6.580 1.00 76.56 143 LYS A O 1
ATOM 1160 N N . SER A 1 144 ? 14.413 2.127 4.378 1.00 77.12 144 SER A N 1
ATOM 1161 C CA . SER A 1 144 ? 15.852 2.329 4.171 1.00 77.12 144 SER A CA 1
ATOM 1162 C C . SER A 1 144 ? 16.215 3.796 3.973 1.00 77.12 144 SER A C 1
ATOM 1164 O O . SER A 1 144 ? 17.286 4.233 4.391 1.00 77.12 144 SER A O 1
ATOM 1166 N N . ASN A 1 145 ? 15.324 4.560 3.348 1.00 68.94 145 ASN A N 1
ATOM 1167 C CA . ASN A 1 145 ? 15.480 5.987 3.133 1.00 68.94 145 ASN A CA 1
ATOM 1168 C C . ASN A 1 145 ? 14.559 6.720 4.110 1.00 68.94 145 ASN A C 1
ATOM 1170 O O . ASN A 1 145 ? 13.451 7.097 3.742 1.00 68.94 145 ASN A O 1
ATOM 1174 N N . ARG A 1 146 ? 15.034 6.887 5.353 1.00 57.06 146 ARG A N 1
ATOM 1175 C CA . ARG A 1 146 ? 14.373 7.710 6.375 1.00 57.06 146 ARG A CA 1
ATOM 1176 C C . ARG A 1 146 ? 14.043 9.079 5.778 1.00 57.06 146 ARG A C 1
ATOM 1178 O O . ARG A 1 146 ? 14.961 9.857 5.523 1.00 57.06 146 ARG A O 1
ATOM 1185 N N . LEU A 1 147 ? 12.764 9.364 5.572 1.00 55.81 147 LEU A N 1
ATOM 1186 C CA . LEU A 1 147 ? 12.279 10.730 5.450 1.00 55.81 147 LEU A CA 1
ATOM 1187 C C . LEU A 1 147 ? 12.529 11.364 6.827 1.00 55.81 147 LEU A C 1
ATOM 1189 O O . LEU A 1 147 ? 12.386 10.692 7.851 1.00 55.81 147 LEU A O 1
ATOM 1193 N N . ASP A 1 148 ? 13.027 12.597 6.875 1.00 49.09 148 ASP A N 1
ATOM 1194 C CA . ASP A 1 148 ? 13.616 13.179 8.086 1.00 49.09 148 ASP A CA 1
ATOM 1195 C C . ASP A 1 148 ? 12.809 12.923 9.376 1.00 49.09 148 ASP A C 1
ATOM 1197 O O . ASP A 1 148 ? 11.577 12.941 9.410 1.00 49.09 148 ASP A O 1
ATOM 1201 N N . GLY A 1 149 ? 13.543 12.640 10.458 1.00 44.38 149 GLY A N 1
ATOM 1202 C CA . GLY A 1 149 ? 13.083 11.936 11.663 1.00 44.38 149 GLY A CA 1
ATOM 1203 C C . GLY A 1 149 ? 11.934 12.543 12.481 1.00 44.38 149 GLY A C 1
ATOM 1204 O O . GLY A 1 149 ? 11.605 11.976 13.523 1.00 44.38 149 GLY A O 1
ATOM 1205 N N . SER A 1 150 ? 11.307 13.631 12.033 1.00 51.31 150 SER A N 1
ATOM 1206 C CA . SER A 1 150 ? 10.066 14.177 12.591 1.00 51.31 150 SER A CA 1
ATOM 1207 C C . SER A 1 150 ? 8.812 13.371 12.208 1.00 51.31 150 SER A C 1
ATOM 1209 O O . SER A 1 150 ? 7.802 13.494 12.894 1.00 51.31 150 SER A O 1
ATOM 1211 N N . ASN A 1 151 ? 8.876 12.496 11.190 1.00 52.38 151 ASN A N 1
ATOM 1212 C CA . ASN A 1 151 ? 7.708 11.789 10.630 1.00 52.38 151 ASN A CA 1
ATOM 1213 C C . ASN A 1 151 ? 7.697 10.253 10.789 1.00 52.38 151 ASN A C 1
ATOM 1215 O O . ASN A 1 151 ? 6.906 9.572 10.138 1.00 52.38 151 ASN A O 1
ATOM 1219 N N . LYS A 1 152 ? 8.500 9.675 11.693 1.00 57.06 152 LYS A N 1
ATOM 1220 C CA . LYS A 1 152 ? 8.586 8.205 11.883 1.00 57.06 152 LYS A CA 1
ATOM 1221 C C . LYS A 1 152 ? 7.243 7.500 12.123 1.00 57.06 152 LYS A C 1
ATOM 1223 O O . LYS A 1 152 ? 7.066 6.368 11.684 1.00 57.06 152 LYS A O 1
ATOM 1228 N N . ASN A 1 153 ? 6.301 8.146 12.813 1.00 57.25 153 ASN A N 1
ATOM 1229 C CA . ASN A 1 153 ? 4.967 7.570 13.022 1.00 57.25 153 ASN A CA 1
ATOM 1230 C C . ASN A 1 153 ? 4.171 7.468 11.713 1.00 57.25 153 ASN A C 1
ATOM 1232 O O . ASN A 1 153 ? 3.463 6.487 11.510 1.00 57.25 153 ASN A O 1
ATOM 1236 N N . ILE A 1 154 ? 4.328 8.438 10.811 1.00 58.50 154 ILE A N 1
ATOM 1237 C CA . ILE A 1 154 ? 3.655 8.455 9.508 1.00 58.50 154 ILE A CA 1
ATOM 1238 C C . ILE A 1 154 ? 4.278 7.410 8.575 1.00 58.50 154 ILE A C 1
ATOM 1240 O O . ILE A 1 154 ? 3.550 6.710 7.879 1.00 58.50 154 ILE A O 1
ATOM 1244 N N . GLU A 1 155 ? 5.603 7.230 8.603 1.00 60.09 155 GLU A N 1
ATOM 1245 C CA . GLU A 1 155 ? 6.271 6.160 7.844 1.00 60.09 155 GLU A CA 1
ATOM 1246 C C . GLU A 1 155 ? 5.789 4.767 8.267 1.00 60.09 155 GLU A C 1
ATOM 1248 O O . GLU A 1 155 ? 5.522 3.917 7.417 1.00 60.09 155 GLU A O 1
ATOM 1253 N N . LEU A 1 156 ? 5.655 4.530 9.577 1.00 65.12 156 LEU A N 1
ATOM 1254 C CA . LEU A 1 156 ? 5.161 3.259 10.108 1.00 65.12 156 LEU A CA 1
ATOM 1255 C C . LEU A 1 156 ? 3.707 3.005 9.700 1.00 65.12 156 LEU A C 1
ATOM 1257 O O . LEU A 1 156 ? 3.413 1.917 9.207 1.00 65.12 156 LEU A O 1
ATOM 1261 N N . GLN A 1 157 ? 2.836 4.012 9.820 1.00 62.28 157 GLN A N 1
ATOM 1262 C CA . GLN A 1 157 ? 1.443 3.927 9.371 1.00 62.28 157 GLN A CA 1
ATOM 1263 C C . GLN A 1 157 ? 1.345 3.671 7.863 1.00 62.28 157 GLN A C 1
ATOM 1265 O O . GLN A 1 157 ? 0.581 2.817 7.425 1.00 62.28 157 GLN A O 1
ATOM 1270 N N . PHE A 1 158 ? 2.161 4.344 7.051 1.00 67.00 158 PHE A N 1
ATOM 1271 C CA . PHE A 1 158 ? 2.162 4.149 5.603 1.00 67.00 158 PHE A CA 1
ATOM 1272 C C . PHE A 1 158 ? 2.660 2.749 5.206 1.00 67.00 158 PHE A C 1
ATOM 1274 O O . PHE A 1 158 ? 2.090 2.104 4.327 1.00 67.00 158 PHE A O 1
ATOM 1281 N N . VAL A 1 159 ? 3.687 2.230 5.889 1.00 69.62 159 VAL A N 1
ATOM 1282 C CA . VAL A 1 159 ? 4.149 0.843 5.712 1.00 69.62 159 VAL A CA 1
ATOM 1283 C C . VAL A 1 159 ? 3.063 -0.164 6.094 1.00 69.62 159 VAL A C 1
ATOM 1285 O O . VAL A 1 159 ? 2.955 -1.205 5.447 1.00 69.62 159 VAL A O 1
ATOM 1288 N N . GLU A 1 160 ? 2.276 0.117 7.128 1.00 69.69 160 GLU A N 1
ATOM 1289 C CA . GLU A 1 160 ? 1.162 -0.729 7.559 1.00 69.69 160 GLU A CA 1
ATOM 1290 C C . GLU A 1 160 ? 0.046 -0.763 6.508 1.00 69.69 160 GLU A C 1
ATOM 1292 O O . GLU A 1 160 ? -0.301 -1.844 6.033 1.00 69.69 160 GLU A O 1
ATOM 1297 N N . VAL A 1 161 ? -0.368 0.401 5.997 1.00 68.62 161 VAL A N 1
ATOM 1298 C CA . VAL A 1 161 ? -1.329 0.512 4.883 1.00 68.62 161 VAL A CA 1
ATOM 1299 C C . VAL A 1 161 ? -0.846 -0.242 3.635 1.00 68.62 161 VAL A C 1
ATOM 1301 O O . VAL A 1 161 ? -1.615 -0.950 2.984 1.00 68.62 161 VAL A O 1
ATOM 1304 N N . LEU A 1 162 ? 0.444 -0.158 3.290 1.00 71.69 162 LEU A N 1
ATOM 1305 C CA . LEU A 1 162 ? 0.995 -0.904 2.151 1.00 71.69 162 LEU A CA 1
ATOM 1306 C C . LEU A 1 162 ? 0.975 -2.427 2.361 1.00 71.69 162 LEU A C 1
ATOM 1308 O O . LEU A 1 162 ? 0.836 -3.174 1.387 1.00 71.69 162 LEU A O 1
ATOM 1312 N N . LYS A 1 163 ? 1.117 -2.909 3.604 1.00 71.31 163 LYS A N 1
ATOM 1313 C CA . LYS A 1 163 ? 0.975 -4.339 3.919 1.00 71.31 163 LYS A CA 1
ATOM 1314 C C . LYS A 1 163 ? -0.472 -4.796 3.773 1.00 71.31 163 LYS A C 1
ATOM 1316 O O . LYS A 1 163 ? -0.693 -5.843 3.167 1.00 71.31 163 LYS A O 1
ATOM 1321 N N . GLU A 1 164 ? -1.425 -4.014 4.271 1.00 69.06 164 GLU A N 1
ATOM 1322 C CA . GLU A 1 164 ? -2.856 -4.305 4.135 1.00 69.06 164 GLU A CA 1
ATOM 1323 C C . GLU A 1 164 ? -3.265 -4.352 2.658 1.00 69.06 164 GLU A C 1
ATOM 1325 O O . GLU A 1 164 ? -3.854 -5.330 2.203 1.00 69.06 164 GLU A O 1
ATOM 1330 N N . LEU A 1 165 ? -2.843 -3.370 1.853 1.00 66.38 165 LEU A N 1
ATOM 1331 C CA . LEU A 1 165 ? -3.098 -3.374 0.409 1.00 66.38 165 LEU A CA 1
ATOM 1332 C C . LEU A 1 165 ? -2.509 -4.603 -0.293 1.00 66.38 165 LEU A C 1
ATOM 1334 O O . LEU A 1 165 ? -3.128 -5.135 -1.216 1.00 66.38 165 LEU A O 1
ATOM 1338 N N . ARG A 1 166 ? -1.329 -5.078 0.132 1.00 72.62 166 ARG A N 1
ATOM 1339 C CA . ARG A 1 166 ? -0.740 -6.320 -0.390 1.00 72.62 166 ARG A CA 1
ATOM 1340 C C . ARG A 1 166 ? -1.615 -7.533 -0.063 1.00 72.62 166 ARG A C 1
ATOM 1342 O O . ARG A 1 166 ? -1.791 -8.374 -0.942 1.00 72.62 166 ARG A O 1
ATOM 1349 N N . GLN A 1 167 ? -2.130 -7.625 1.163 1.00 69.38 167 GLN A N 1
ATOM 1350 C CA . GLN A 1 167 ? -3.014 -8.716 1.593 1.00 69.38 167 GLN A CA 1
ATOM 1351 C C . GLN A 1 167 ? -4.324 -8.705 0.804 1.00 69.38 167 GLN A C 1
ATOM 1353 O O . GLN A 1 167 ? -4.639 -9.698 0.155 1.00 69.38 167 GLN A O 1
ATOM 1358 N N . ILE A 1 168 ? -4.990 -7.551 0.715 1.00 66.12 168 ILE A N 1
ATOM 1359 C CA . ILE A 1 168 ? -6.227 -7.382 -0.064 1.00 66.12 168 ILE A CA 1
ATOM 1360 C C . ILE A 1 168 ? -6.022 -7.805 -1.525 1.00 66.12 168 ILE A C 1
ATOM 1362 O O . ILE A 1 168 ? -6.879 -8.446 -2.131 1.00 66.12 168 ILE A O 1
ATOM 1366 N N . ARG A 1 169 ? -4.871 -7.475 -2.127 1.00 62.97 169 ARG A N 1
ATOM 1367 C CA . ARG A 1 169 ? -4.571 -7.878 -3.510 1.00 62.97 169 ARG A CA 1
ATOM 1368 C C . ARG A 1 169 ? -4.410 -9.390 -3.670 1.00 62.97 169 ARG A C 1
ATOM 1370 O O . ARG A 1 169 ? -4.747 -9.902 -4.736 1.00 62.97 169 ARG A O 1
ATOM 1377 N N . ALA A 1 170 ? -3.864 -10.069 -2.662 1.00 66.12 170 ALA A N 1
ATOM 1378 C CA . ALA A 1 170 ? -3.725 -11.522 -2.655 1.00 66.12 170 ALA A CA 1
ATOM 1379 C C . ALA A 1 170 ? -5.098 -12.192 -2.523 1.00 66.12 170 ALA A C 1
ATOM 1381 O O . ALA A 1 170 ? -5.448 -13.009 -3.370 1.00 66.12 170 ALA A O 1
ATOM 1382 N N . GLU A 1 171 ? -5.914 -11.746 -1.567 1.00 65.88 171 GLU A N 1
ATOM 1383 C CA . GLU A 1 171 ? -7.292 -12.219 -1.381 1.00 65.88 171 GLU A CA 1
ATOM 1384 C C . GLU A 1 171 ? -8.130 -12.017 -2.655 1.00 65.88 171 GLU A C 1
ATOM 1386 O O . GLU A 1 171 ? -8.803 -12.929 -3.130 1.00 65.88 171 GLU A O 1
ATOM 1391 N N . LEU A 1 172 ? -8.026 -10.851 -3.303 1.00 59.81 172 LEU A N 1
ATOM 1392 C CA . LEU A 1 172 ? -8.726 -10.586 -4.564 1.00 59.81 172 LEU A CA 1
ATOM 1393 C C . LEU A 1 172 ? -8.259 -11.508 -5.707 1.00 59.81 172 LEU A C 1
ATOM 1395 O O . LEU A 1 172 ? -9.041 -11.816 -6.612 1.00 59.81 172 LEU A O 1
ATOM 1399 N N . ALA A 1 173 ? -6.987 -11.916 -5.714 1.00 61.09 173 ALA A N 1
ATOM 1400 C CA . ALA A 1 173 ? -6.465 -12.853 -6.705 1.00 61.09 173 ALA A CA 1
ATOM 1401 C C . ALA A 1 173 ? -7.038 -14.264 -6.498 1.00 61.09 173 ALA A C 1
ATOM 1403 O O . ALA A 1 173 ? -7.434 -14.892 -7.481 1.00 61.09 173 ALA A O 1
ATOM 1404 N N . GLU A 1 174 ? -7.152 -14.712 -5.246 1.00 70.25 174 GLU A N 1
ATOM 1405 C CA . GLU A 1 174 ? -7.790 -15.983 -4.880 1.00 70.25 174 GLU A CA 1
ATOM 1406 C C . GLU A 1 174 ? -9.272 -15.986 -5.266 1.00 70.25 174 GLU A C 1
ATOM 1408 O O . GLU A 1 174 ? -9.702 -16.844 -6.035 1.00 70.25 174 GLU A O 1
ATOM 1413 N N . VAL A 1 175 ? -10.026 -14.948 -4.888 1.00 63.03 175 VAL A N 1
ATOM 1414 C CA . VAL A 1 175 ? -11.448 -14.807 -5.256 1.00 63.03 175 VAL A CA 1
ATOM 1415 C C . VAL A 1 175 ? -11.647 -14.835 -6.774 1.00 63.03 175 VAL A C 1
ATOM 1417 O O . VAL A 1 175 ? -12.591 -15.442 -7.289 1.00 63.03 175 VAL A O 1
ATOM 1420 N N . ARG A 1 176 ? -10.753 -14.197 -7.542 1.00 59.72 176 ARG A N 1
ATOM 1421 C CA . ARG A 1 176 ? -10.801 -14.256 -9.013 1.00 59.72 176 ARG A CA 1
ATOM 1422 C C . ARG A 1 176 ? -10.576 -15.668 -9.539 1.00 59.72 176 ARG A C 1
ATOM 1424 O O . ARG A 1 176 ? -11.236 -16.045 -10.507 1.00 59.72 176 ARG A O 1
ATOM 1431 N N . GLN A 1 177 ? -9.661 -16.421 -8.939 1.00 72.44 177 GLN A N 1
ATOM 1432 C CA . GLN A 1 177 ? -9.386 -17.801 -9.323 1.00 72.44 177 GLN A CA 1
ATOM 1433 C C . GLN A 1 177 ? -10.575 -18.715 -9.000 1.00 72.44 177 GLN A C 1
ATOM 1435 O O . GLN A 1 177 ? -11.010 -19.463 -9.874 1.00 72.44 177 GLN A O 1
ATOM 1440 N N . GLU A 1 178 ? -11.163 -18.588 -7.812 1.00 66.69 178 GLU A N 1
ATOM 1441 C CA . GLU A 1 178 ? -12.383 -19.309 -7.427 1.00 66.69 178 GLU A CA 1
ATOM 1442 C C . GLU A 1 178 ? -13.543 -18.988 -8.376 1.00 66.69 178 GLU A C 1
ATOM 1444 O O . GLU A 1 178 ? -14.209 -19.881 -8.896 1.00 66.69 178 GLU A O 1
ATOM 1449 N N . THR A 1 179 ? -13.733 -17.708 -8.714 1.00 58.09 179 THR A N 1
ATOM 1450 C CA . THR A 1 179 ? -14.771 -17.290 -9.671 1.00 58.09 179 THR A CA 1
ATOM 1451 C C . THR A 1 179 ? -14.551 -17.909 -11.057 1.00 58.09 179 THR A C 1
ATOM 1453 O O . THR A 1 179 ? -15.512 -18.245 -11.753 1.00 58.09 179 THR A O 1
ATOM 1456 N N . GLN A 1 180 ? -13.297 -18.060 -11.493 1.00 68.69 180 GLN A N 1
ATOM 1457 C CA . GLN A 1 180 ? -12.972 -18.723 -12.759 1.00 68.69 180 GLN A CA 1
ATOM 1458 C C . GLN A 1 180 ? -13.262 -20.226 -12.715 1.00 68.69 180 GLN A C 1
ATOM 1460 O O . GLN A 1 180 ? -13.791 -20.757 -13.692 1.00 68.69 180 GLN A O 1
ATOM 1465 N N . GLN A 1 181 ? -12.966 -20.890 -11.597 1.00 77.62 181 GLN A N 1
ATOM 1466 C CA . GLN A 1 181 ? -13.276 -22.307 -11.396 1.00 77.62 181 GLN A CA 1
ATOM 1467 C C . GLN A 1 181 ? -14.786 -22.548 -11.393 1.00 77.62 181 GLN A C 1
ATOM 1469 O O . GLN A 1 181 ? -15.265 -23.353 -12.186 1.00 77.62 181 GLN A O 1
ATOM 1474 N N . LEU A 1 182 ? -15.550 -21.759 -10.633 1.00 68.00 182 LEU A N 1
ATOM 1475 C CA . LEU A 1 182 ? -17.014 -21.844 -10.605 1.00 68.00 182 LEU A CA 1
ATOM 1476 C C . LEU A 1 182 ? -17.635 -21.624 -11.988 1.00 68.00 182 LEU A C 1
ATOM 1478 O O . LEU A 1 182 ? -18.566 -22.325 -12.377 1.00 68.00 182 LEU A O 1
ATOM 1482 N N . ARG A 1 183 ? -17.106 -20.681 -12.780 1.00 68.56 183 ARG A N 1
ATOM 1483 C CA . ARG A 1 183 ? -17.554 -20.486 -14.170 1.00 68.56 183 ARG A CA 1
ATOM 1484 C C . ARG A 1 183 ? -17.263 -21.701 -15.051 1.00 68.56 183 ARG A C 1
ATOM 1486 O O . ARG A 1 183 ? -18.081 -22.023 -15.910 1.00 68.56 183 ARG A O 1
ATOM 1493 N N . ALA A 1 184 ? -16.121 -22.359 -14.863 1.00 78.44 184 ALA A N 1
ATOM 1494 C CA . ALA A 1 184 ? -15.772 -23.566 -15.604 1.00 78.44 184 ALA A CA 1
ATOM 1495 C C . ALA A 1 184 ? -16.658 -24.758 -15.201 1.00 78.44 184 ALA A C 1
ATOM 1497 O O . ALA A 1 184 ? -17.164 -25.454 -16.080 1.00 78.44 184 ALA A O 1
ATOM 1498 N N . GLU A 1 185 ? -16.907 -24.948 -13.905 1.00 75.62 185 GLU A N 1
ATOM 1499 C CA . GLU A 1 185 ? -17.807 -25.982 -13.378 1.00 75.62 185 GLU A CA 1
ATOM 1500 C C . GLU A 1 185 ? -19.250 -25.775 -13.844 1.00 75.62 185 GLU A C 1
ATOM 1502 O O . GLU A 1 185 ? -19.908 -26.720 -14.283 1.00 75.62 185 GLU A O 1
ATOM 1507 N N . PHE A 1 186 ? -19.735 -24.530 -13.834 1.00 66.31 186 PHE A N 1
ATOM 1508 C CA . PHE A 1 186 ? -21.062 -24.198 -14.346 1.00 66.31 186 PHE A CA 1
ATOM 1509 C C . PHE A 1 186 ? -21.174 -24.511 -15.843 1.00 66.31 186 PHE A C 1
ATOM 1511 O O . PHE A 1 186 ? -22.130 -25.147 -16.283 1.00 66.31 186 PHE A O 1
ATOM 1518 N N . ALA A 1 187 ? -20.156 -24.143 -16.629 1.00 75.75 187 ALA A N 1
ATOM 1519 C CA . ALA A 1 187 ? -20.110 -24.461 -18.054 1.00 75.75 187 ALA A CA 1
ATOM 1520 C C . ALA A 1 187 ? -20.054 -25.975 -18.328 1.00 75.75 187 ALA A C 1
ATOM 1522 O O . ALA A 1 187 ? -20.618 -26.430 -19.322 1.00 75.75 187 ALA A O 1
ATOM 1523 N N . GLN A 1 188 ? -19.391 -26.759 -17.473 1.00 81.25 188 GLN A N 1
ATOM 1524 C CA . GLN A 1 188 ? -19.405 -28.221 -17.564 1.00 81.25 188 GLN A CA 1
ATOM 1525 C C . GLN A 1 188 ? -20.781 -28.789 -17.214 1.00 81.25 188 GLN A C 1
ATOM 1527 O O . GLN A 1 188 ? -21.307 -29.586 -17.979 1.00 81.25 188 GLN A O 1
ATOM 1532 N N . THR A 1 189 ? -21.396 -28.328 -16.126 1.00 75.81 189 THR A N 1
ATOM 1533 C CA . THR A 1 189 ? -22.715 -28.797 -15.672 1.00 75.81 189 THR A CA 1
ATOM 1534 C C . THR A 1 189 ? -23.803 -28.565 -16.724 1.00 75.81 189 THR A C 1
ATOM 1536 O O . THR A 1 189 ? -24.620 -29.449 -16.981 1.00 75.81 189 THR A O 1
ATOM 1539 N N . GLU A 1 190 ? -23.793 -27.401 -17.378 1.00 71.44 190 GLU A N 1
ATOM 1540 C CA . GLU A 1 190 ? -24.714 -27.091 -18.480 1.00 71.44 190 GLU A CA 1
ATOM 1541 C C . GLU A 1 190 ? -24.495 -27.999 -19.700 1.00 71.44 190 GLU A C 1
ATOM 1543 O O . GLU A 1 190 ? -25.458 -28.423 -20.342 1.00 71.44 190 GLU A O 1
ATOM 1548 N N . ARG A 1 191 ? -23.241 -28.362 -20.007 1.00 78.88 191 ARG A N 1
ATOM 1549 C CA . ARG A 1 191 ? -22.944 -29.328 -21.077 1.00 78.88 191 ARG A CA 1
ATOM 1550 C C . ARG A 1 191 ? -23.474 -30.717 -20.738 1.00 78.88 191 ARG A C 1
ATOM 1552 O O . ARG A 1 191 ? -24.172 -31.287 -21.570 1.00 78.88 191 ARG A O 1
ATOM 1559 N N . SER A 1 192 ? -23.228 -31.208 -19.524 1.00 79.19 192 SER A N 1
ATOM 1560 C CA . SER A 1 192 ? -23.720 -32.515 -19.072 1.00 79.19 192 SER A CA 1
ATOM 1561 C C . SER A 1 192 ? -25.247 -32.595 -19.131 1.00 79.19 192 SER A C 1
ATOM 1563 O O . SER A 1 192 ? -25.797 -33.541 -19.680 1.00 79.19 192 SER A O 1
ATOM 1565 N N . ARG A 1 193 ? -25.952 -31.556 -18.656 1.00 74.38 193 ARG A N 1
ATOM 1566 C CA . ARG A 1 193 ? -27.423 -31.485 -18.735 1.00 74.38 193 ARG A CA 1
ATOM 1567 C C . ARG A 1 193 ? -27.948 -31.499 -20.167 1.00 74.38 193 ARG A C 1
ATOM 1569 O O . ARG A 1 193 ? -28.976 -32.115 -20.439 1.00 74.38 193 ARG A O 1
ATOM 1576 N N . SER A 1 194 ? -27.270 -30.798 -21.073 1.00 75.88 194 SER A N 1
ATOM 1577 C CA . SER A 1 194 ? -27.630 -30.785 -22.492 1.00 75.88 194 SER A CA 1
ATOM 1578 C C . SER A 1 194 ? -27.450 -32.168 -23.132 1.00 75.88 194 SER A C 1
ATOM 1580 O O . SER A 1 194 ? -28.323 -32.623 -23.873 1.00 75.88 194 SER A O 1
ATOM 1582 N N . GLU A 1 195 ? -26.358 -32.865 -22.806 1.00 77.88 195 GLU A N 1
ATOM 1583 C CA . GLU A 1 195 ? -26.088 -34.233 -23.265 1.00 77.88 195 GLU A CA 1
ATOM 1584 C C . GLU A 1 195 ? -27.104 -35.237 -22.705 1.00 77.88 195 GLU A C 1
ATOM 1586 O O . GLU A 1 195 ? -27.654 -36.034 -23.467 1.00 77.88 195 GLU A O 1
ATOM 1591 N N . ASP A 1 196 ? -27.436 -35.149 -21.416 1.00 77.31 196 ASP A N 1
ATOM 1592 C CA . ASP A 1 196 ? -28.455 -35.992 -20.784 1.00 77.31 196 ASP A CA 1
ATOM 1593 C C . ASP A 1 196 ? -29.828 -35.797 -21.441 1.00 77.31 196 ASP A C 1
ATOM 1595 O O . ASP A 1 196 ? -30.496 -36.769 -21.803 1.00 77.31 196 ASP A O 1
ATOM 1599 N N . HIS A 1 197 ? -30.233 -34.547 -21.691 1.00 73.31 197 HIS A N 1
ATOM 1600 C CA . HIS A 1 197 ? -31.475 -34.254 -22.409 1.00 73.31 197 HIS A CA 1
ATOM 1601 C C . HIS A 1 197 ? -31.463 -34.752 -23.859 1.00 73.31 197 HIS A C 1
ATOM 1603 O O . HIS A 1 197 ? -32.499 -35.190 -24.367 1.00 73.31 197 HIS A O 1
ATOM 1609 N N . HIS A 1 198 ? -30.318 -34.696 -24.541 1.00 78.06 198 HIS A N 1
ATOM 1610 C CA . HIS A 1 198 ? -30.186 -35.235 -25.892 1.00 78.06 198 HIS A CA 1
ATOM 1611 C C . HIS A 1 198 ? -30.334 -36.762 -25.901 1.00 78.06 198 HIS A C 1
ATOM 1613 O O . HIS A 1 198 ? -31.115 -37.300 -26.688 1.00 78.06 198 HIS A O 1
ATOM 1619 N N . ASN A 1 199 ? -29.660 -37.448 -24.977 1.00 77.50 199 ASN A N 1
ATOM 1620 C CA . ASN A 1 199 ? -29.730 -38.899 -24.829 1.00 77.50 199 ASN A CA 1
ATOM 1621 C C . ASN A 1 199 ? -31.142 -39.370 -24.456 1.00 77.50 199 ASN A C 1
ATOM 1623 O O . ASN A 1 199 ? -31.632 -40.353 -25.012 1.00 77.50 199 ASN A O 1
ATOM 1627 N N . GLN A 1 200 ? -31.835 -38.638 -23.582 1.00 75.19 200 GLN A N 1
ATOM 1628 C CA . GLN A 1 200 ? -33.211 -38.949 -23.195 1.00 75.19 200 GLN A CA 1
ATOM 1629 C C . GLN A 1 200 ? -34.184 -38.834 -24.381 1.00 75.19 200 GLN A C 1
ATOM 1631 O O . GLN A 1 200 ? -35.009 -39.723 -24.585 1.00 75.19 200 GLN A O 1
ATOM 1636 N N . ARG A 1 201 ? -34.031 -37.812 -25.236 1.00 76.81 201 ARG A N 1
ATOM 1637 C CA . ARG A 1 201 ? -34.824 -37.675 -26.475 1.00 76.81 201 ARG A CA 1
ATOM 1638 C C . ARG A 1 201 ? -34.537 -38.771 -27.502 1.00 76.81 201 ARG A C 1
ATOM 1640 O O . ARG A 1 201 ? -35.434 -39.154 -28.251 1.00 76.81 201 ARG A O 1
ATOM 1647 N N . LEU A 1 202 ? -33.297 -39.255 -27.585 1.00 76.31 202 LEU A N 1
ATOM 1648 C CA . LEU A 1 202 ? -32.946 -40.375 -28.465 1.00 76.31 202 LEU A CA 1
ATOM 1649 C C . LEU A 1 202 ? -33.630 -41.671 -28.006 1.00 76.31 202 LEU A C 1
ATOM 1651 O O . LEU A 1 202 ? -34.229 -42.361 -28.829 1.00 76.31 202 LEU A O 1
ATOM 1655 N N . LEU A 1 203 ? -33.618 -41.943 -26.698 1.00 73.56 203 LEU A N 1
ATOM 1656 C CA . LEU A 1 203 ? -34.313 -43.080 -26.084 1.00 73.56 203 LEU A CA 1
ATOM 1657 C C . LEU A 1 203 ? -35.835 -43.025 -26.290 1.00 73.56 203 LEU A C 1
ATOM 1659 O O . LEU A 1 203 ? -36.436 -44.033 -26.660 1.00 73.56 203 LEU A O 1
ATOM 1663 N N . GLU A 1 204 ? -36.461 -41.858 -26.108 1.00 71.44 204 GLU A N 1
ATOM 1664 C CA . GLU A 1 204 ? -37.902 -41.678 -26.349 1.00 71.44 204 GLU A CA 1
ATOM 1665 C C . GLU A 1 204 ? -38.279 -41.955 -27.814 1.00 71.44 204 GLU A C 1
ATOM 1667 O O . GLU A 1 204 ? -39.255 -42.662 -28.079 1.00 71.44 204 GLU A O 1
ATOM 1672 N N . ASN A 1 205 ? -37.475 -41.472 -28.768 1.00 72.81 205 ASN A N 1
ATOM 1673 C CA . ASN A 1 205 ? -37.696 -41.697 -30.201 1.00 72.81 205 ASN A CA 1
ATOM 1674 C C . ASN A 1 205 ? -37.512 -43.167 -30.620 1.00 72.81 205 ASN A C 1
ATOM 1676 O O . ASN A 1 205 ? -38.183 -43.631 -31.544 1.00 72.81 205 ASN A O 1
ATOM 1680 N N . GLU A 1 206 ? -36.611 -43.915 -29.978 1.00 71.75 206 GLU A N 1
ATOM 1681 C CA . GLU A 1 206 ? -36.471 -45.356 -30.223 1.00 71.75 206 GLU A CA 1
ATOM 1682 C C . GLU A 1 206 ? -37.650 -46.159 -29.667 1.00 71.75 206 GLU A C 1
ATOM 1684 O O . GLU A 1 206 ? -38.086 -47.119 -30.306 1.00 71.75 206 GLU A O 1
ATOM 1689 N N . GLN A 1 207 ? -38.204 -45.757 -28.520 1.00 70.50 207 GLN A N 1
ATOM 1690 C CA . GLN A 1 207 ? -39.384 -46.400 -27.937 1.00 70.50 207 GLN A CA 1
ATOM 1691 C C . GLN A 1 207 ? -40.656 -46.153 -28.751 1.00 70.50 207 GLN A C 1
ATOM 1693 O O . GLN A 1 207 ? -41.494 -47.041 -28.826 1.00 70.50 207 GLN A O 1
ATOM 1698 N N . THR A 1 208 ? -40.788 -44.996 -29.407 1.00 69.88 208 THR A N 1
ATOM 1699 C CA . THR A 1 208 ? -41.947 -44.703 -30.275 1.00 69.88 208 THR A CA 1
ATOM 1700 C C . THR A 1 208 ? -41.895 -45.408 -31.632 1.00 69.88 208 THR A C 1
ATOM 1702 O O . THR A 1 208 ? -42.889 -45.421 -32.354 1.00 69.88 208 THR A O 1
ATOM 1705 N N . ARG A 1 209 ? -40.738 -45.963 -32.014 1.00 65.19 209 ARG A N 1
ATOM 1706 C CA . ARG A 1 209 ? -40.532 -46.680 -33.284 1.00 65.19 209 ARG A CA 1
ATOM 1707 C C . ARG A 1 209 ? -40.714 -48.199 -33.180 1.00 65.19 209 ARG A C 1
ATOM 1709 O O . ARG A 1 209 ? -40.657 -48.860 -34.216 1.00 65.19 209 ARG A O 1
ATOM 1716 N N . ARG A 1 210 ? -40.881 -48.742 -31.974 1.00 54.12 210 ARG A N 1
ATOM 1717 C CA . ARG A 1 210 ? -41.174 -50.161 -31.718 1.00 54.12 210 ARG A CA 1
ATOM 1718 C C . ARG A 1 210 ? -42.658 -50.357 -31.456 1.00 54.12 210 ARG A C 1
ATOM 1720 O O . ARG A 1 210 ? -43.158 -51.422 -31.872 1.00 54.12 210 ARG A O 1
#

Radius of gyration: 36.06 Å; chains: 1; bounding box: 66×70×113 Å

Secondary structure (DSSP, 8-state):
-HHHHHHHHHHHHHHHHHHHHHHHHHHHHHHHHHHHHHHHHHHHHHHHHHHHHHHHHHHHHHHHTEEEEEE-SSPB-HHHHHHHHHHTTTS-TTTPEEEEEESSGGGB-HHHHHHHHHHHHTT-EEEEEETTTHHHHHHHHHHHS---TT-HHHHHHHHHHHHHHHHHHHHHHHHHHHHHHHHHHHHHHHHHHHHHHHHHHHHHHHHTT-

pLDDT: mean 76.56, std 12.92, range [44.38, 95.88]